Protein AF-E9HU97-F1 (afdb_monomer_lite)

Secondary structure (DSSP, 8-state):
--SEEEETTEEEEEE--TT-SSPEEE-TTS-EEEEEEEE-TTS-EEEEEEE-HHHH-B-TTS-B---------TTS--S----HHHHHHHHHHHHHHHHHHHHHHTTSSSS--HHHHHHHHHHHHHHH-TT----HHHHHHTHHHHHHHHH-SSSSTT-S-HHHHHHHHHHHSTTHHHHHHHHHHHHHHHHHHHHHHTTS-----------HHHHHHHHHHHHHHHHHHHHHHHTT--

Foldseek 3Di:
DVQWDDDPNDIFGFAAFLVRPGTWGADPQQFTWDWDWDQDPVRDTDTFTFGCLVRLQADLLLAGDDDDDGGAGPVGDDPRHQDVSSRLVRLLSLLLLLLLLVCCVVVLCVQLDPVLSVVSSVLSCVPRPVPHDNDPNNCVVCVVQSVDSNVDSASDPPDPHSVVSQVVSCVVPPCSVVSSVVSSVVSVVVVVVVVVVVVPPPPPPPPPPQDVVNVVVVVVVVVVVVVVVVVVVVVPDD

Sequence (238 aa):
MEDEMTYKNVIYRRFPRMDGLKDLYRSADNRVFSERSVETETGTHRKNLYCAWKVIKMTNEGLPLETDGCDAKPSEHCRHVVTPVLEEIHFLFRALRIALCSLKSRDIYPKLVKAEIENVIEVLQTQYARIIELSPGFYKSRDNAWKYLRTHKRPWAMSKSLEVEMGNEERRHPGFRALVDGIAARVERAREAEEDEDSEQEAPIPSAEEHPHARAVREAAVQYALDFLSLQSSFFRI

Organism: Daphnia pulex (NCBI:txid6669)

Radius of gyration: 30.74 Å; chains: 1; bounding box: 79×76×75 Å

pLDDT: mean 81.14, std 14.27, range [41.34, 97.31]

Structure (mmCIF, N/CA/C/O backbone):
data_AF-E9HU97-F1
#
_entry.id   AF-E9HU97-F1
#
loop_
_atom_site.group_PDB
_atom_site.id
_atom_site.type_symbol
_atom_site.label_atom_id
_atom_site.label_alt_id
_atom_site.label_comp_id
_atom_site.label_asym_id
_atom_site.label_entity_id
_atom_site.label_seq_id
_atom_site.pdbx_PDB_ins_code
_atom_site.Cartn_x
_atom_site.Cartn_y
_atom_site.Cartn_z
_atom_site.occupancy
_atom_site.B_iso_or_equiv
_atom_site.auth_seq_id
_atom_site.auth_comp_id
_atom_site.auth_asym_id
_atom_site.auth_atom_id
_atom_site.pdbx_PDB_model_num
ATOM 1 N N . MET A 1 1 ? -10.515 14.832 2.264 1.00 46.19 1 MET A N 1
ATOM 2 C CA . MET A 1 1 ? -11.792 14.196 2.661 1.00 46.19 1 MET A CA 1
ATOM 3 C C . MET A 1 1 ? -11.905 12.699 2.322 1.00 46.19 1 MET A C 1
ATOM 5 O O . MET A 1 1 ? -12.849 12.089 2.798 1.00 46.19 1 MET A O 1
ATOM 9 N N . GLU A 1 2 ? -10.984 12.057 1.578 1.00 60.41 2 GLU A N 1
ATOM 10 C CA . GLU A 1 2 ? -11.078 10.601 1.288 1.00 60.41 2 GLU A CA 1
ATOM 11 C C . GLU A 1 2 ? -10.180 9.689 2.139 1.00 60.41 2 GLU A C 1
ATOM 13 O O . GLU A 1 2 ? -10.398 8.479 2.166 1.00 60.41 2 GLU A O 1
ATOM 18 N N . ASP A 1 3 ? -9.237 10.258 2.889 1.00 76.81 3 ASP A N 1
ATOM 19 C CA . ASP A 1 3 ? -8.400 9.524 3.851 1.00 76.81 3 ASP A CA 1
ATOM 20 C C . ASP A 1 3 ? -8.943 9.545 5.275 1.00 76.81 3 ASP A C 1
ATOM 22 O O . ASP A 1 3 ? -8.274 9.141 6.223 1.00 76.81 3 ASP A O 1
ATOM 26 N N . GLU A 1 4 ? -10.192 9.966 5.418 1.00 87.56 4 GLU A N 1
ATOM 27 C CA . GLU A 1 4 ? -10.900 9.993 6.683 1.00 87.56 4 GLU A CA 1
ATOM 28 C C . GLU A 1 4 ? -12.024 8.953 6.687 1.00 87.56 4 GLU A C 1
ATOM 30 O O . GLU A 1 4 ? -12.598 8.579 5.657 1.00 87.56 4 GLU A O 1
ATOM 35 N N . MET A 1 5 ? -12.304 8.431 7.873 1.00 89.81 5 MET A N 1
ATOM 36 C CA . MET A 1 5 ? -13.386 7.503 8.158 1.00 89.81 5 MET A CA 1
ATOM 37 C C . MET A 1 5 ? -14.094 7.977 9.417 1.00 89.81 5 MET A C 1
ATOM 39 O O . MET A 1 5 ? -13.454 8.192 10.442 1.00 89.81 5 MET A O 1
ATOM 43 N N . THR A 1 6 ? -15.416 8.092 9.370 1.00 90.75 6 THR A N 1
ATOM 44 C CA . THR A 1 6 ? -16.202 8.463 10.548 1.00 90.75 6 THR A CA 1
ATOM 45 C C . THR A 1 6 ? -16.790 7.217 11.197 1.00 90.75 6 THR A C 1
ATOM 47 O O . THR A 1 6 ? -17.417 6.392 10.532 1.00 90.75 6 THR A O 1
ATOM 50 N N . TYR A 1 7 ? -16.615 7.083 12.509 1.00 90.38 7 TYR A N 1
ATOM 51 C CA . TYR A 1 7 ? -17.285 6.068 13.318 1.00 90.38 7 TYR A CA 1
ATOM 52 C C . TYR A 1 7 ? -17.813 6.716 14.596 1.00 90.38 7 TYR A C 1
ATOM 54 O O . TYR A 1 7 ? -17.052 7.333 15.336 1.00 90.38 7 TYR A O 1
ATOM 62 N N . LYS A 1 8 ? -19.126 6.595 14.844 1.00 88.75 8 LYS A N 1
ATOM 63 C CA . LYS A 1 8 ? -19.818 7.211 15.994 1.00 88.75 8 LYS A CA 1
ATOM 64 C C . LYS A 1 8 ? -19.442 8.689 16.203 1.00 88.75 8 LYS A C 1
ATOM 66 O O . LYS A 1 8 ? -19.105 9.095 17.308 1.00 88.75 8 LYS A O 1
ATOM 71 N N . ASN A 1 9 ? -19.493 9.478 15.127 1.00 89.38 9 ASN A N 1
ATOM 72 C CA . ASN A 1 9 ? -19.160 10.912 15.101 1.00 89.38 9 ASN A CA 1
ATOM 73 C C . ASN A 1 9 ? -17.692 11.262 15.415 1.00 89.38 9 ASN A C 1
ATOM 75 O O . ASN A 1 9 ? -17.366 12.436 15.547 1.00 89.38 9 ASN A O 1
ATOM 79 N N . VAL A 1 10 ? -16.797 10.273 15.487 1.00 90.31 10 VAL A N 1
ATOM 80 C CA . VAL A 1 10 ? -15.349 10.483 15.606 1.00 90.31 10 VAL A CA 1
ATOM 81 C C . VAL A 1 10 ? -14.696 10.254 14.247 1.00 90.31 10 VAL A C 1
ATOM 83 O O . VAL A 1 10 ? -15.005 9.274 13.562 1.00 90.31 10 VAL A O 1
ATOM 86 N N . ILE A 1 11 ? -13.807 11.166 13.853 1.00 92.44 11 ILE A N 1
ATOM 87 C CA . ILE A 1 11 ? -13.039 11.088 12.607 1.00 92.44 11 ILE A CA 1
ATOM 88 C C . ILE A 1 11 ? -11.734 10.333 12.873 1.00 92.44 11 ILE A C 1
ATOM 90 O O . ILE A 1 11 ? -10.975 10.669 13.778 1.00 92.44 11 ILE A O 1
ATOM 94 N N . TYR A 1 12 ? -11.478 9.320 12.057 1.00 94.62 12 TYR A N 1
ATOM 95 C CA . TYR A 1 12 ? -10.260 8.521 12.035 1.00 94.62 12 TYR A CA 1
ATOM 96 C C . TYR A 1 12 ? -9.565 8.704 10.692 1.00 94.62 12 TYR A C 1
ATOM 98 O O . TYR A 1 12 ? -10.230 8.882 9.672 1.00 94.62 12 TYR A O 1
ATOM 106 N N . ARG A 1 13 ? -8.238 8.590 10.666 1.00 92.88 13 ARG A N 1
ATOM 107 C CA . ARG A 1 13 ? -7.486 8.476 9.413 1.00 92.88 13 ARG A CA 1
ATOM 108 C C . ARG A 1 13 ? -7.513 7.038 8.911 1.00 92.88 13 ARG A C 1
ATOM 110 O O . ARG A 1 13 ? -7.555 6.099 9.705 1.00 92.88 13 ARG A O 1
ATOM 117 N N . ARG A 1 14 ? -7.463 6.848 7.598 1.00 91.12 14 ARG A N 1
ATOM 118 C CA . ARG A 1 14 ? -7.266 5.528 6.995 1.00 91.12 14 ARG A CA 1
ATOM 119 C C . ARG A 1 14 ? -5.839 5.065 7.225 1.00 91.12 14 ARG A C 1
ATOM 121 O O . ARG A 1 14 ? -4.893 5.833 7.079 1.00 91.12 14 ARG A O 1
ATOM 128 N N . PHE A 1 15 ? -5.692 3.792 7.557 1.00 91.75 15 PHE A N 1
ATOM 129 C CA . PHE A 1 15 ? -4.394 3.148 7.650 1.00 91.75 15 PHE A CA 1
ATOM 130 C C . PHE A 1 15 ? -4.397 1.857 6.820 1.00 91.75 15 PHE A C 1
ATOM 132 O O . PHE A 1 15 ? -5.208 0.964 7.096 1.00 91.75 15 PHE A O 1
ATOM 139 N N . PRO A 1 16 ? -3.544 1.748 5.786 1.00 88.81 16 PRO A N 1
ATOM 140 C CA . PRO A 1 16 ? -3.595 0.625 4.864 1.00 88.81 16 PRO A CA 1
ATOM 141 C C . PRO A 1 16 ? -3.186 -0.679 5.541 1.00 88.81 16 PRO A C 1
ATOM 143 O O . PRO A 1 16 ? -2.251 -0.726 6.338 1.00 88.81 16 PRO A O 1
ATOM 146 N N . ARG A 1 17 ? -3.867 -1.776 5.205 1.00 85.38 17 ARG A N 1
ATOM 147 C CA . ARG A 1 17 ? -3.457 -3.116 5.644 1.00 85.38 17 ARG A CA 1
ATOM 148 C C . ARG A 1 17 ? -2.526 -3.755 4.632 1.00 85.38 17 ARG A C 1
ATOM 150 O O . ARG A 1 17 ? -2.794 -3.739 3.433 1.00 85.38 17 ARG A O 1
ATOM 157 N N . MET A 1 18 ? -1.512 -4.457 5.123 1.00 79.56 18 MET A N 1
ATOM 158 C CA . MET A 1 18 ? -0.603 -5.207 4.254 1.00 79.56 18 MET A CA 1
ATOM 159 C C . MET A 1 18 ? -1.209 -6.479 3.657 1.00 79.56 18 MET A C 1
ATOM 161 O O . MET A 1 18 ? -0.741 -6.970 2.637 1.00 79.56 18 MET A O 1
ATOM 165 N N . ASP A 1 19 ? -2.283 -7.023 4.222 1.00 76.50 19 ASP A N 1
ATOM 166 C CA . ASP A 1 19 ? -3.022 -8.084 3.527 1.00 76.50 19 ASP A CA 1
ATOM 167 C C . ASP A 1 19 ? -3.881 -7.538 2.368 1.00 76.50 19 ASP A C 1
ATOM 169 O O . ASP A 1 19 ? -4.295 -8.296 1.490 1.00 76.50 19 ASP A O 1
ATOM 173 N N . GLY A 1 20 ? -4.067 -6.216 2.277 1.00 69.19 20 GLY A N 1
ATOM 174 C CA . GLY A 1 20 ? -4.891 -5.561 1.259 1.00 69.19 20 GLY A CA 1
ATOM 175 C C . GLY A 1 20 ? -6.390 -5.731 1.486 1.00 69.19 20 GLY A C 1
ATOM 176 O O . GLY A 1 20 ? -7.171 -5.606 0.546 1.00 69.19 20 GLY A O 1
ATOM 177 N N . LEU A 1 21 ? -6.813 -6.057 2.708 1.00 79.69 21 LEU A N 1
ATOM 178 C CA . LEU A 1 21 ? -8.221 -5.980 3.092 1.00 79.69 21 LEU A CA 1
ATOM 179 C C . LEU A 1 21 ? -8.601 -4.531 3.455 1.00 79.69 21 LEU A C 1
ATOM 181 O O . LEU A 1 21 ? -7.828 -3.600 3.251 1.00 79.69 21 LEU A O 1
ATOM 185 N N . LYS A 1 22 ? -9.816 -4.331 3.981 1.00 83.06 22 LYS A N 1
ATOM 186 C CA . LYS A 1 22 ? -10.353 -3.011 4.357 1.00 83.06 22 LYS A CA 1
ATOM 187 C C . LYS A 1 22 ? -9.395 -2.248 5.281 1.00 83.06 22 LYS A C 1
ATOM 189 O O . LYS A 1 22 ? -9.026 -2.791 6.321 1.00 83.06 22 LYS A O 1
ATOM 194 N N . ASP A 1 23 ? -9.081 -1.001 4.925 1.00 89.19 23 ASP A N 1
ATOM 195 C CA . ASP A 1 23 ? -8.251 -0.086 5.720 1.00 89.19 23 ASP A CA 1
ATOM 196 C C . ASP A 1 23 ? -8.692 -0.026 7.193 1.00 89.19 23 ASP A C 1
ATOM 198 O O . ASP A 1 23 ? -9.876 -0.155 7.529 1.00 89.19 23 ASP A O 1
ATOM 202 N N . LEU A 1 24 ? -7.710 0.154 8.074 1.00 92.44 24 LEU A N 1
ATOM 203 C CA . LEU A 1 24 ? -7.906 0.307 9.510 1.00 92.44 24 LEU A CA 1
ATOM 204 C C . LEU A 1 24 ? -8.253 1.758 9.855 1.00 92.44 24 LEU A C 1
ATOM 206 O O . LEU A 1 24 ? -7.874 2.697 9.154 1.00 92.44 24 LEU A O 1
ATOM 210 N N . TYR A 1 25 ? -8.943 1.923 10.979 1.00 94.44 25 TYR A N 1
ATOM 211 C CA . TYR A 1 25 ? -9.262 3.218 11.568 1.00 94.44 25 TYR A CA 1
ATOM 212 C C . TYR A 1 25 ? -8.087 3.640 12.448 1.00 94.44 25 TYR A C 1
ATOM 214 O O . TYR A 1 25 ? -7.833 2.992 13.463 1.00 94.44 25 TYR A O 1
ATOM 222 N N . ARG A 1 26 ? -7.370 4.702 12.083 1.00 94.31 26 ARG A N 1
ATOM 223 C CA . ARG A 1 26 ? -6.277 5.269 12.879 1.00 94.31 26 ARG A CA 1
ATOM 224 C C . ARG A 1 26 ? -6.752 6.488 13.657 1.00 94.31 26 ARG A C 1
ATOM 226 O O . ARG A 1 26 ? -7.268 7.439 13.072 1.00 94.31 26 ARG A O 1
ATOM 233 N N . SER A 1 27 ? -6.602 6.452 14.973 1.00 93.56 27 SER A N 1
ATOM 234 C CA . SER A 1 27 ? -6.913 7.578 15.857 1.00 93.56 27 SER A CA 1
ATOM 235 C C . SER A 1 27 ? -5.797 8.627 15.867 1.00 93.56 27 SER A C 1
ATOM 237 O O . SER A 1 27 ? -4.708 8.409 15.337 1.00 93.56 27 SER A O 1
ATOM 239 N N . ALA A 1 28 ? -6.068 9.781 16.485 1.00 91.06 28 ALA A N 1
ATOM 240 C CA . ALA A 1 28 ? -5.108 10.880 16.607 1.00 91.06 28 ALA A CA 1
ATOM 241 C C . ALA A 1 28 ? -3.846 10.511 17.413 1.00 91.06 28 ALA A C 1
ATOM 243 O O . ALA A 1 28 ? -2.777 11.050 17.151 1.00 91.06 28 ALA A O 1
ATOM 244 N N . ASP A 1 29 ? -3.950 9.562 18.346 1.00 91.00 29 ASP A N 1
ATOM 245 C CA . ASP A 1 29 ? -2.835 8.997 19.119 1.00 91.00 29 ASP A CA 1
ATOM 246 C C . ASP A 1 29 ? -2.157 7.801 18.415 1.00 91.00 29 ASP A C 1
ATOM 248 O O . ASP A 1 29 ? -1.464 7.011 19.052 1.00 91.00 29 ASP A O 1
ATOM 252 N N . ASN A 1 30 ? -2.362 7.653 17.100 1.00 92.12 30 ASN A N 1
ATOM 253 C CA . ASN A 1 30 ? -1.772 6.622 16.237 1.00 92.12 30 ASN A CA 1
ATOM 254 C C . ASN A 1 30 ? -2.085 5.168 16.630 1.00 92.12 30 ASN A C 1
ATOM 256 O O . ASN A 1 30 ? -1.382 4.238 16.229 1.00 92.12 30 ASN A O 1
ATOM 260 N N . ARG A 1 31 ? -3.176 4.927 17.358 1.00 93.00 31 ARG A N 1
ATOM 261 C CA . ARG A 1 31 ? -3.698 3.569 17.548 1.00 93.00 31 ARG A CA 1
ATOM 262 C C . ARG A 1 31 ? -4.538 3.165 16.347 1.00 93.00 31 ARG A C 1
ATOM 264 O O . ARG A 1 31 ? -5.238 3.985 15.757 1.00 93.00 31 ARG A O 1
ATOM 271 N N . VAL A 1 32 ? -4.480 1.887 15.989 1.00 93.94 32 VAL A N 1
ATOM 272 C CA . VAL A 1 32 ? -5.241 1.338 14.861 1.00 93.94 32 VAL A CA 1
ATOM 273 C C . VAL A 1 32 ? -6.331 0.387 15.323 1.00 93.94 32 VAL A C 1
ATOM 275 O O . VAL A 1 32 ? -6.125 -0.468 16.190 1.00 93.94 32 VAL A O 1
ATOM 278 N N . PHE A 1 33 ? -7.489 0.497 14.683 1.00 94.50 33 PHE A N 1
ATOM 279 C CA . PHE A 1 33 ? -8.664 -0.295 14.998 1.00 94.50 33 PHE A CA 1
ATOM 280 C C . PHE A 1 33 ? -9.256 -0.955 13.754 1.00 94.50 33 PHE A C 1
ATOM 282 O O . PHE A 1 33 ? -9.219 -0.432 12.641 1.00 94.50 33 PHE A O 1
ATOM 289 N N . SER A 1 34 ? -9.837 -2.126 13.977 1.00 93.38 34 SER A N 1
ATOM 290 C CA . SER A 1 34 ? -10.586 -2.912 13.005 1.00 93.38 34 SER A CA 1
ATOM 291 C C . SER A 1 34 ? -12.046 -2.949 13.427 1.00 93.38 34 SER A C 1
ATOM 293 O O . SER A 1 34 ? -12.351 -3.157 14.601 1.00 93.38 34 SER A O 1
ATOM 295 N N . GLU A 1 35 ? -12.946 -2.755 12.470 1.00 92.19 35 GLU A N 1
ATOM 296 C CA . GLU A 1 35 ? -14.375 -2.945 12.693 1.00 92.19 35 GLU A CA 1
ATOM 297 C C . GLU A 1 35 ? -14.685 -4.444 12.742 1.00 92.19 35 GLU A C 1
ATOM 299 O O . GLU A 1 35 ? -14.353 -5.181 11.812 1.00 92.19 35 GLU A O 1
ATOM 304 N N . ARG A 1 36 ? -15.311 -4.896 13.830 1.00 88.94 36 ARG A N 1
ATOM 305 C CA . ARG A 1 36 ? -15.747 -6.284 14.019 1.00 88.94 36 ARG A CA 1
ATOM 306 C C . ARG A 1 36 ? -17.207 -6.300 14.462 1.00 88.94 36 ARG A C 1
ATOM 308 O O . ARG A 1 36 ? -17.618 -5.478 15.282 1.00 88.94 36 ARG A O 1
ATOM 315 N N . SER A 1 37 ? -17.981 -7.231 13.913 1.00 85.50 37 SER A N 1
ATOM 316 C CA . SER A 1 37 ? -19.330 -7.530 14.398 1.00 85.50 37 SER A CA 1
ATOM 317 C C . SER A 1 37 ? -19.228 -8.494 15.569 1.00 85.50 37 SER A C 1
ATOM 319 O O . SER A 1 37 ? -18.626 -9.555 15.429 1.00 85.50 37 SER A O 1
ATOM 321 N N . VAL A 1 38 ? -19.820 -8.132 16.703 1.00 82.06 38 VAL A N 1
ATOM 322 C CA . VAL A 1 38 ? -19.941 -9.016 17.866 1.00 82.06 38 VAL A CA 1
ATOM 323 C C . VAL A 1 38 ? -21.419 -9.277 18.111 1.00 82.06 38 VAL A C 1
ATOM 325 O O . VAL A 1 38 ? -22.240 -8.355 18.063 1.00 82.06 38 VAL A O 1
ATOM 328 N N . GLU A 1 39 ? -21.757 -10.550 18.284 1.00 79.00 39 GLU A N 1
ATOM 329 C CA . GLU A 1 39 ? -23.098 -10.980 18.660 1.00 79.00 39 GLU A CA 1
ATOM 330 C C . GLU A 1 39 ? -23.367 -10.583 20.111 1.00 79.00 39 GLU A C 1
ATOM 332 O O . GLU A 1 39 ? -22.509 -10.711 20.983 1.00 79.00 39 GLU A O 1
ATOM 337 N N . THR A 1 40 ? -24.536 -10.007 20.347 1.00 77.38 40 THR A N 1
ATOM 338 C CA . THR A 1 40 ? -24.975 -9.612 21.685 1.00 77.38 40 THR A CA 1
ATOM 339 C C . THR A 1 40 ? -25.827 -10.714 22.300 1.00 77.38 40 THR A C 1
ATOM 341 O O . THR A 1 40 ? -26.352 -11.562 21.588 1.00 77.38 40 THR A O 1
ATOM 344 N N . GLU A 1 41 ? -26.028 -10.662 23.616 1.00 75.44 41 GLU A N 1
ATOM 345 C CA . GLU A 1 41 ? -26.883 -11.604 24.360 1.00 75.44 41 GLU A CA 1
ATOM 346 C C . GLU A 1 41 ? -28.318 -11.701 23.806 1.00 75.44 41 GLU A C 1
ATOM 348 O O . GLU A 1 41 ? -28.994 -12.703 24.002 1.00 75.44 41 GLU A O 1
ATOM 353 N N . THR A 1 42 ? -28.779 -10.683 23.071 1.00 76.38 42 THR A N 1
ATOM 354 C CA . THR A 1 42 ? -30.095 -10.652 22.417 1.00 76.38 42 THR A CA 1
ATOM 355 C C . THR A 1 42 ? -30.094 -11.199 20.982 1.00 76.38 42 THR A C 1
ATOM 357 O O . THR A 1 42 ? -31.076 -11.018 20.265 1.00 76.38 42 THR A O 1
ATOM 360 N N . GLY A 1 43 ? -28.994 -11.802 20.515 1.00 77.88 43 GLY A N 1
ATOM 361 C CA . GLY A 1 43 ? -28.839 -12.309 19.143 1.00 77.88 43 GLY A CA 1
ATOM 362 C C . GLY A 1 43 ? -28.654 -11.216 18.083 1.00 77.88 43 GLY A C 1
ATOM 363 O O . GLY A 1 43 ? -28.573 -11.497 16.890 1.00 77.88 43 GLY A O 1
ATOM 364 N N . THR A 1 44 ? -28.582 -9.939 18.480 1.00 75.62 44 THR A N 1
ATOM 365 C CA . THR A 1 44 ? -28.327 -8.838 17.538 1.00 75.62 44 THR A CA 1
ATOM 366 C C . THR A 1 44 ? -26.825 -8.629 17.340 1.00 75.62 44 THR A C 1
ATOM 368 O O . THR A 1 44 ? -26.054 -8.665 18.301 1.00 75.62 44 THR A O 1
ATOM 371 N N . HIS A 1 45 ? -26.376 -8.369 16.111 1.00 79.25 45 HIS A N 1
ATOM 372 C CA . HIS A 1 45 ? -24.975 -8.027 15.853 1.00 79.25 45 HIS A CA 1
ATOM 373 C C . HIS A 1 45 ? -24.739 -6.525 16.013 1.00 79.25 45 HIS A C 1
ATOM 375 O O . HIS A 1 45 ? -25.381 -5.705 15.351 1.00 79.25 45 HIS A O 1
ATOM 381 N N . ARG A 1 46 ? -23.759 -6.149 16.840 1.00 81.38 46 ARG A N 1
ATOM 382 C CA . ARG A 1 46 ? -23.279 -4.766 16.936 1.00 81.38 46 ARG A CA 1
ATOM 383 C C . ARG A 1 46 ? -21.882 -4.660 16.346 1.00 81.38 46 ARG A C 1
ATOM 385 O O . ARG A 1 46 ? -20.976 -5.401 16.721 1.00 81.38 46 ARG A O 1
ATOM 392 N N . LYS A 1 47 ? -21.704 -3.706 15.432 1.00 87.25 47 LYS A N 1
ATOM 393 C CA . LYS A 1 47 ? -20.381 -3.343 14.919 1.00 87.25 47 LYS A CA 1
ATOM 394 C C . LYS A 1 47 ? -19.656 -2.501 15.956 1.00 87.25 47 LYS A C 1
ATOM 396 O O . LYS A 1 47 ? -20.213 -1.521 16.454 1.00 87.25 47 LYS A O 1
ATOM 401 N N . ASN A 1 48 ? -18.425 -2.881 16.275 1.00 91.44 48 ASN A N 1
ATOM 402 C CA . ASN A 1 48 ? -17.562 -2.092 17.135 1.00 91.44 48 ASN A CA 1
ATOM 403 C C . ASN A 1 48 ? -16.114 -2.074 16.643 1.00 91.44 48 ASN A C 1
ATOM 405 O O . ASN A 1 48 ? -15.711 -2.909 15.834 1.00 91.44 48 ASN A O 1
ATOM 409 N N . LEU A 1 49 ? -15.348 -1.091 17.110 1.00 94.00 49 LEU A N 1
ATOM 410 C CA . LEU A 1 49 ? -13.927 -0.970 16.813 1.00 94.00 49 LEU A CA 1
ATOM 411 C C . LEU A 1 49 ? -13.109 -1.682 17.893 1.00 94.00 49 LEU A C 1
ATOM 413 O O . LEU A 1 49 ? -13.354 -1.495 19.083 1.00 94.00 49 LEU A O 1
ATOM 417 N N . TYR A 1 50 ? -12.127 -2.467 17.457 1.00 94.06 50 TYR A N 1
ATOM 418 C CA . TYR A 1 50 ? -11.212 -3.223 18.313 1.00 94.06 50 TYR A CA 1
ATOM 419 C C . TYR A 1 50 ? -9.783 -3.050 17.828 1.00 94.06 50 TYR A C 1
ATOM 421 O O . TYR A 1 50 ? -9.560 -2.979 16.614 1.00 94.06 50 TYR A O 1
ATOM 429 N N . CYS A 1 51 ? -8.829 -3.037 18.757 1.00 93.44 51 CYS A N 1
ATOM 430 C CA . CYS A 1 51 ? -7.407 -2.937 18.467 1.00 93.44 51 CYS A CA 1
ATOM 431 C C . CYS A 1 51 ? -7.014 -3.896 17.332 1.00 93.44 51 CYS A C 1
ATOM 433 O O . CYS A 1 51 ? -7.390 -5.072 17.295 1.00 93.44 51 CYS A O 1
ATOM 435 N N . ALA A 1 52 ? -6.299 -3.359 16.350 1.00 91.81 52 ALA A N 1
ATOM 436 C CA . ALA A 1 52 ? -5.899 -4.079 15.150 1.00 91.81 52 ALA A CA 1
ATOM 437 C C . ALA A 1 52 ? -4.397 -4.380 15.124 1.00 91.81 52 ALA A C 1
ATOM 439 O O . ALA A 1 52 ? -3.855 -4.650 14.058 1.00 91.81 52 ALA A O 1
ATOM 440 N N . TRP A 1 53 ? -3.724 -4.374 16.279 1.00 88.94 53 TRP A N 1
ATOM 441 C CA . TRP A 1 53 ? -2.274 -4.579 16.359 1.00 88.94 53 TRP A CA 1
ATOM 442 C C . TRP A 1 53 ? -1.813 -5.884 15.697 1.00 88.94 53 TRP A C 1
ATOM 444 O O . TRP A 1 53 ? -0.924 -5.871 14.852 1.00 88.94 53 TRP A O 1
ATOM 454 N N . LYS A 1 54 ? -2.537 -6.986 15.933 1.00 85.06 54 LYS A N 1
ATOM 455 C CA . LYS A 1 54 ? -2.290 -8.288 15.282 1.00 85.06 54 LYS A CA 1
ATOM 456 C C . LYS A 1 54 ? -2.369 -8.267 13.747 1.00 85.06 54 LYS A C 1
ATOM 458 O O . LYS A 1 54 ? -1.975 -9.219 13.081 1.00 85.06 54 LYS A O 1
ATOM 463 N N . VAL A 1 55 ? -2.963 -7.220 13.174 1.00 84.50 55 VAL A N 1
ATOM 464 C CA . VAL A 1 55 ? -3.140 -7.038 11.728 1.00 84.50 55 VAL A CA 1
ATOM 465 C C . VAL A 1 55 ? -1.989 -6.231 11.119 1.00 84.50 55 VAL A C 1
ATOM 467 O O . VAL A 1 55 ? -1.769 -6.334 9.914 1.00 84.50 55 VAL A O 1
ATOM 470 N N . ILE A 1 56 ? -1.228 -5.489 11.934 1.00 83.44 56 ILE A N 1
ATOM 471 C CA . ILE A 1 56 ? -0.010 -4.791 11.499 1.00 83.44 56 ILE A CA 1
ATOM 472 C C . ILE A 1 56 ? 1.023 -5.804 11.007 1.00 83.44 56 ILE A C 1
ATOM 474 O O . ILE A 1 56 ? 1.568 -5.624 9.930 1.00 83.44 56 ILE A O 1
ATOM 478 N N . LYS A 1 57 ? 1.212 -6.925 11.720 1.00 76.56 57 LYS A N 1
ATOM 479 C CA . LYS A 1 57 ? 2.065 -8.060 11.303 1.00 76.56 57 LYS A CA 1
ATOM 480 C C . LYS A 1 57 ? 3.531 -7.705 11.008 1.00 76.56 57 LYS A C 1
ATOM 482 O O . LYS A 1 57 ? 4.230 -8.535 10.426 1.00 76.56 57 LYS A O 1
ATOM 487 N N . MET A 1 58 ? 4.019 -6.529 11.408 1.00 78.56 58 MET A N 1
ATOM 488 C CA . MET A 1 58 ? 5.429 -6.173 11.258 1.00 78.56 58 MET A CA 1
ATOM 489 C C . MET A 1 58 ? 6.001 -5.294 12.366 1.00 78.56 58 MET A C 1
ATOM 491 O O . MET A 1 58 ? 5.264 -4.564 13.025 1.00 78.56 58 MET A O 1
ATOM 495 N N . THR A 1 59 ? 7.317 -5.384 12.541 1.00 75.25 59 THR A N 1
ATOM 496 C CA . THR A 1 59 ? 8.123 -4.505 13.391 1.00 75.25 59 THR A CA 1
ATOM 497 C C . THR A 1 59 ? 8.595 -3.268 12.614 1.00 75.25 59 THR A C 1
ATOM 499 O O . THR A 1 59 ? 8.403 -3.175 11.398 1.00 75.25 59 THR A O 1
ATOM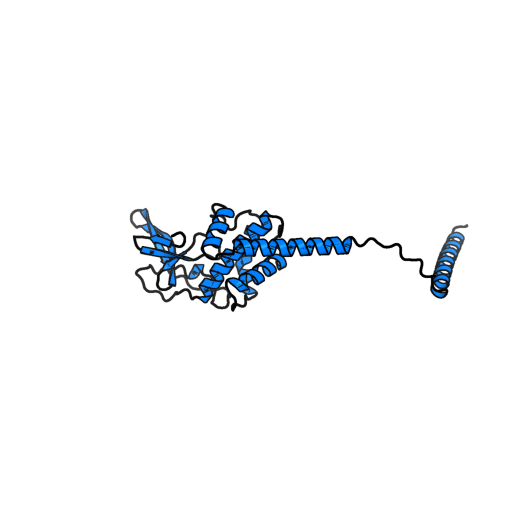 502 N N . ASN A 1 60 ? 9.239 -2.319 13.305 1.00 73.62 60 ASN A N 1
ATOM 503 C CA . ASN A 1 60 ? 9.846 -1.139 12.672 1.00 73.62 60 ASN A CA 1
ATOM 504 C C . ASN A 1 60 ? 10.967 -1.523 11.688 1.00 73.62 60 ASN A C 1
ATOM 506 O O . ASN A 1 60 ? 11.210 -0.813 10.722 1.00 73.62 60 ASN A O 1
ATOM 510 N N . GLU A 1 61 ? 11.613 -2.668 11.906 1.00 68.69 61 GLU A N 1
ATOM 511 C CA . GLU A 1 61 ? 12.668 -3.236 11.058 1.00 68.69 61 GLU A CA 1
ATOM 512 C C . GLU A 1 61 ? 12.093 -4.044 9.874 1.00 68.69 61 GLU A C 1
ATOM 514 O O . GLU A 1 61 ? 12.806 -4.759 9.171 1.00 68.69 61 GLU A O 1
ATOM 519 N N . GLY A 1 62 ? 10.771 -4.006 9.672 1.00 66.06 62 GLY A N 1
ATOM 520 C CA . GLY A 1 62 ? 10.095 -4.724 8.593 1.00 66.06 62 GLY A CA 1
ATOM 521 C C . GLY A 1 62 ? 10.027 -6.245 8.773 1.00 66.06 62 GLY A C 1
ATOM 522 O O . GLY A 1 62 ? 9.622 -6.951 7.840 1.00 66.06 62 GLY A O 1
ATOM 523 N N . LEU A 1 63 ? 10.389 -6.757 9.952 1.00 68.88 63 LEU A N 1
ATOM 524 C CA . LEU A 1 63 ? 10.317 -8.177 10.299 1.00 68.88 63 LEU A CA 1
ATOM 525 C C . LEU A 1 63 ? 8.883 -8.581 10.656 1.00 68.88 63 LEU A C 1
ATOM 527 O O . LEU A 1 63 ? 8.120 -7.733 11.115 1.00 68.88 63 LEU A O 1
ATOM 531 N N . PRO A 1 64 ? 8.487 -9.855 10.466 1.00 70.88 64 PRO A N 1
ATOM 532 C CA . PRO A 1 64 ? 7.197 -10.347 10.931 1.00 70.88 64 PRO A CA 1
ATOM 533 C C . PRO A 1 64 ? 7.024 -10.114 12.431 1.00 70.88 64 PRO A C 1
ATOM 535 O O . PRO A 1 64 ? 7.898 -10.443 13.228 1.00 70.88 64 PRO A O 1
ATOM 538 N N . LEU A 1 65 ? 5.879 -9.555 12.804 1.00 73.88 65 LEU A N 1
ATOM 539 C CA . LEU A 1 65 ? 5.529 -9.328 14.198 1.00 73.88 65 LEU A CA 1
ATOM 540 C C . LEU A 1 65 ? 4.655 -10.478 14.697 1.00 73.88 65 LEU A C 1
ATOM 542 O O . LEU A 1 65 ? 3.524 -10.647 14.235 1.00 73.88 65 LEU A O 1
ATOM 546 N N . GLU A 1 66 ? 5.173 -11.238 15.654 1.00 71.38 66 GLU A N 1
ATOM 547 C CA . GLU A 1 66 ? 4.405 -12.220 16.415 1.00 71.38 66 GLU A CA 1
ATOM 548 C C . GLU A 1 66 ? 3.870 -11.541 17.679 1.00 71.38 66 GLU A C 1
ATOM 550 O O . GLU A 1 66 ? 4.641 -11.104 18.531 1.00 71.38 66 GLU A O 1
ATOM 555 N N . THR A 1 67 ? 2.547 -11.382 17.783 1.00 71.06 67 THR A N 1
ATOM 556 C CA . THR A 1 67 ? 1.919 -10.792 18.975 1.00 71.06 67 THR A CA 1
ATOM 557 C C . THR A 1 67 ? 0.726 -11.593 19.429 1.00 71.06 67 THR A C 1
ATOM 559 O O . THR A 1 67 ? -0.057 -12.094 18.616 1.00 71.06 67 THR A O 1
ATOM 562 N N . ASP A 1 68 ? 0.505 -11.557 20.737 1.00 69.69 68 ASP A N 1
ATOM 563 C CA . ASP A 1 68 ? -0.783 -11.897 21.312 1.00 69.69 68 ASP A CA 1
ATOM 564 C C . ASP A 1 68 ? -1.860 -10.919 20.821 1.00 69.69 68 ASP A C 1
ATOM 566 O O . ASP A 1 68 ? -1.603 -9.759 20.467 1.00 69.69 68 ASP A O 1
ATOM 570 N N . GLY A 1 69 ? -3.093 -11.414 20.724 1.00 75.31 69 GLY A N 1
ATOM 571 C CA . GLY A 1 69 ? -4.235 -10.606 20.320 1.00 75.31 69 GLY A CA 1
ATOM 572 C C . GLY A 1 69 ? -4.511 -9.478 21.317 1.00 75.31 69 GLY A C 1
ATOM 573 O O . GLY A 1 69 ? -4.354 -9.636 22.522 1.00 75.31 69 GLY A O 1
ATOM 574 N N . CYS A 1 70 ? -4.980 -8.338 20.811 1.00 87.69 70 CYS A N 1
ATOM 575 C CA . CYS A 1 70 ? -5.514 -7.260 21.633 1.00 87.69 70 CYS A CA 1
ATOM 576 C C . CYS A 1 70 ? -6.931 -6.931 21.166 1.00 87.69 70 CYS A C 1
ATOM 578 O O . CYS A 1 70 ? -7.156 -6.720 19.971 1.00 87.69 70 CYS A O 1
ATOM 580 N N . ASP A 1 71 ? -7.862 -6.859 22.116 1.00 88.19 71 ASP A N 1
ATOM 581 C CA . ASP A 1 71 ? -9.272 -6.537 21.873 1.00 88.19 71 ASP A CA 1
ATOM 582 C C . ASP A 1 71 ? -9.695 -5.223 22.548 1.00 88.19 71 ASP A C 1
ATOM 584 O O . ASP A 1 71 ? -10.882 -4.968 22.738 1.00 88.19 71 ASP A O 1
ATOM 588 N N . ALA A 1 72 ? -8.727 -4.355 22.864 1.00 91.81 72 ALA A N 1
ATOM 589 C CA . ALA A 1 72 ? -9.011 -3.040 23.425 1.00 91.81 72 ALA A CA 1
ATOM 590 C C . ALA A 1 72 ? -9.861 -2.192 22.463 1.00 91.81 72 ALA A C 1
ATOM 592 O O . ALA A 1 72 ? -9.567 -2.097 21.265 1.00 91.81 72 ALA A O 1
ATOM 593 N N . LYS A 1 73 ? -10.906 -1.556 22.986 1.00 92.88 73 LYS A N 1
ATOM 594 C CA . LYS A 1 73 ? -11.767 -0.610 22.253 1.00 92.88 73 LYS A CA 1
ATOM 595 C C . LYS A 1 73 ? -11.153 0.797 22.219 1.00 92.88 73 LYS A C 1
ATOM 597 O O . LYS A 1 73 ? -10.264 1.083 23.012 1.00 92.88 73 LYS A O 1
ATOM 602 N N . PRO A 1 74 ? -11.654 1.727 21.379 1.00 90.62 74 PRO A N 1
ATOM 603 C CA . PRO A 1 74 ? -11.170 3.112 21.362 1.00 90.62 74 PRO A CA 1
ATOM 604 C C . PRO A 1 74 ? -11.243 3.843 22.710 1.00 90.62 74 PRO A C 1
ATOM 606 O O . PRO A 1 74 ? -10.421 4.708 22.979 1.00 90.62 74 PRO A O 1
ATOM 609 N N . SER A 1 75 ? -12.215 3.498 23.560 1.00 88.44 75 SER A N 1
ATOM 610 C CA . SER A 1 75 ? -12.352 4.047 24.917 1.00 88.44 75 SER A CA 1
ATOM 611 C C . SER A 1 75 ? -11.380 3.432 25.928 1.00 88.44 75 SER A C 1
ATOM 613 O O . SER A 1 75 ? -11.236 3.941 27.035 1.00 88.44 75 SER A O 1
ATOM 615 N N . GLU A 1 76 ? -10.739 2.319 25.580 1.00 89.31 76 GLU A N 1
ATOM 616 C CA . GLU A 1 76 ? -9.851 1.555 26.449 1.00 89.31 76 GLU A CA 1
ATOM 617 C C . GLU A 1 76 ? -8.391 1.867 26.089 1.00 89.31 76 GLU A C 1
ATOM 619 O O . GLU A 1 76 ? -8.039 2.113 24.932 1.00 89.31 76 GLU A O 1
ATOM 624 N N . HIS A 1 77 ? -7.512 1.894 27.090 1.00 78.69 77 HIS A N 1
ATOM 625 C CA . HIS A 1 77 ? -6.101 2.192 26.862 1.00 78.69 77 HIS A CA 1
ATOM 626 C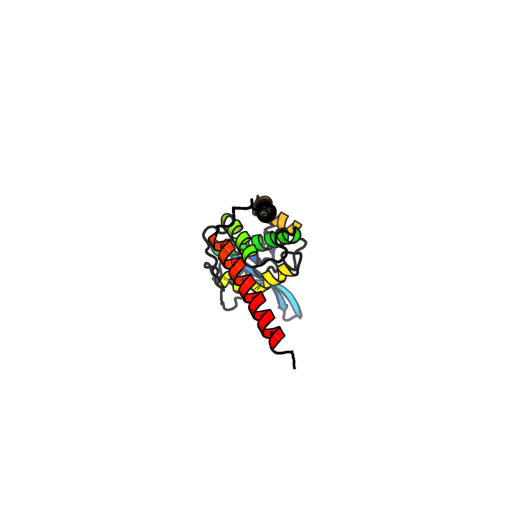 C . HIS A 1 77 ? -5.303 0.917 26.577 1.00 78.69 77 HIS A C 1
ATOM 628 O O . HIS A 1 77 ? -5.168 0.060 27.444 1.00 78.69 77 HIS A O 1
ATOM 634 N N . CYS A 1 78 ? -4.731 0.813 25.373 1.00 88.50 78 CYS A N 1
ATOM 635 C CA . CYS A 1 78 ? -3.707 -0.182 25.045 1.00 88.50 78 CYS A CA 1
ATOM 636 C C . CYS A 1 78 ? -2.397 0.506 24.645 1.00 88.50 78 CYS A C 1
ATOM 638 O O . CYS A 1 78 ? -2.391 1.669 24.247 1.00 88.50 78 CYS A O 1
ATOM 640 N N . ARG A 1 79 ? -1.275 -0.212 24.749 1.00 88.38 79 ARG A N 1
ATOM 641 C C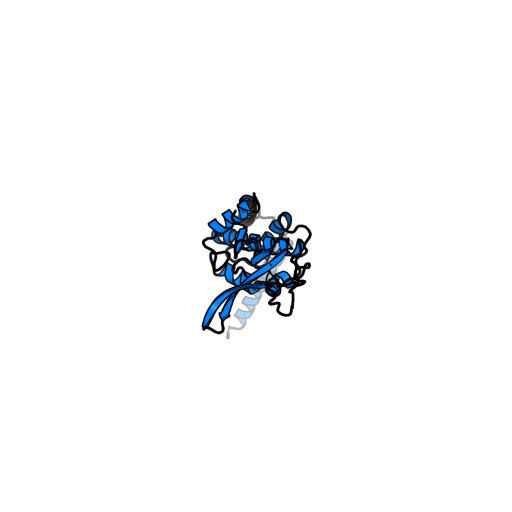A . ARG A 1 79 ? 0.064 0.315 24.420 1.00 88.38 79 ARG A CA 1
ATOM 642 C C . ARG A 1 79 ? 0.423 0.188 22.932 1.00 88.38 79 ARG A C 1
ATOM 644 O O . ARG A 1 79 ? 1.537 0.511 22.543 1.00 88.38 79 ARG A O 1
ATOM 651 N N . HIS A 1 80 ? -0.507 -0.287 22.106 1.00 90.81 80 HIS A N 1
ATOM 652 C CA . HIS A 1 80 ? -0.277 -0.579 20.694 1.00 90.81 80 HIS A CA 1
ATOM 653 C C . HIS A 1 80 ? -0.430 0.676 19.838 1.00 90.81 80 HIS A C 1
ATOM 655 O O . HIS A 1 80 ? -1.543 1.055 19.467 1.00 90.81 80 HIS A O 1
ATOM 661 N N . VAL A 1 81 ? 0.698 1.310 19.533 1.00 90.94 81 VAL A N 1
ATOM 662 C CA . VAL A 1 81 ? 0.767 2.550 18.759 1.00 90.94 81 VAL A CA 1
ATOM 663 C C . VAL A 1 81 ? 1.584 2.305 17.498 1.00 90.94 81 VAL A C 1
ATOM 665 O O . VAL A 1 81 ? 2.660 1.712 17.546 1.00 90.94 81 VAL A O 1
ATOM 668 N N . VAL A 1 82 ? 1.062 2.760 16.363 1.00 90.00 82 VAL A N 1
ATOM 669 C CA . VAL A 1 82 ? 1.773 2.745 15.086 1.00 90.00 82 VAL A CA 1
ATOM 670 C C . VAL A 1 82 ? 2.797 3.873 15.085 1.00 90.00 82 VAL A C 1
ATOM 672 O O . VAL A 1 82 ? 2.467 5.036 15.311 1.00 90.00 82 VAL A O 1
ATOM 675 N N . THR A 1 83 ? 4.051 3.519 14.841 1.00 89.25 83 THR A N 1
ATOM 676 C CA . THR A 1 83 ? 5.142 4.480 14.682 1.00 89.25 83 THR A CA 1
ATOM 677 C C . THR A 1 83 ? 5.107 5.093 13.276 1.00 89.25 83 THR A C 1
ATOM 679 O O . THR A 1 83 ? 4.559 4.478 12.357 1.00 89.25 83 THR A O 1
ATOM 682 N N . PRO A 1 84 ? 5.738 6.260 13.061 1.00 87.38 84 PRO A N 1
ATOM 683 C CA . PRO A 1 84 ? 5.911 6.812 11.715 1.00 87.38 84 PRO A CA 1
ATOM 684 C C . PRO A 1 84 ? 6.580 5.826 10.745 1.00 87.38 84 PRO A C 1
ATOM 686 O O . PRO A 1 84 ? 6.164 5.712 9.601 1.00 87.38 84 PRO A O 1
ATOM 689 N N . VAL A 1 85 ? 7.542 5.034 11.230 1.00 85.06 85 VAL A N 1
ATOM 690 C CA . VAL A 1 85 ? 8.226 4.001 10.434 1.00 85.06 85 VAL A CA 1
ATOM 691 C C . VAL A 1 85 ? 7.245 2.922 9.964 1.00 85.06 85 VAL A C 1
ATOM 693 O O . VAL A 1 85 ? 7.210 2.584 8.786 1.00 85.06 85 VAL A O 1
ATOM 696 N N . LEU A 1 86 ? 6.392 2.405 10.856 1.00 86.56 86 LEU A N 1
ATOM 697 C CA . LEU A 1 86 ? 5.356 1.439 10.472 1.00 86.56 86 LEU A CA 1
ATOM 698 C C . LEU A 1 86 ? 4.364 2.036 9.471 1.00 86.56 86 LEU A C 1
ATOM 700 O O . LEU A 1 86 ? 3.903 1.336 8.569 1.00 86.56 86 LEU A O 1
ATOM 704 N N . GLU A 1 87 ? 4.034 3.318 9.621 1.00 88.00 87 GLU A N 1
ATOM 705 C CA . GLU A 1 87 ? 3.198 4.033 8.664 1.00 88.00 87 GLU A CA 1
ATOM 706 C C . GLU A 1 87 ? 3.842 4.050 7.273 1.00 88.00 87 GLU A C 1
ATOM 708 O O . GLU A 1 87 ? 3.232 3.548 6.327 1.00 88.00 87 GLU A O 1
ATOM 713 N N . GLU A 1 88 ? 5.089 4.507 7.160 1.00 87.44 88 GLU A N 1
ATOM 714 C CA . GLU A 1 88 ? 5.841 4.541 5.899 1.00 87.44 88 GLU A CA 1
ATOM 715 C C . GLU A 1 88 ? 5.865 3.177 5.196 1.00 87.44 88 GLU A C 1
ATOM 717 O O . GLU A 1 88 ? 5.571 3.095 4.001 1.00 87.44 88 GLU A O 1
ATOM 722 N N . ILE A 1 89 ? 6.112 2.080 5.924 1.00 86.88 89 ILE A N 1
ATOM 723 C CA . ILE A 1 89 ? 6.162 0.747 5.304 1.00 86.88 89 ILE A CA 1
ATOM 724 C C . ILE A 1 89 ? 4.786 0.301 4.794 1.00 86.88 89 ILE A C 1
ATOM 726 O O . ILE A 1 89 ? 4.666 -0.281 3.709 1.00 86.88 89 ILE A O 1
ATOM 730 N N . HIS A 1 90 ? 3.727 0.561 5.559 1.00 89.06 90 HIS A N 1
ATOM 731 C CA . HIS A 1 90 ? 2.369 0.210 5.155 1.00 89.06 90 HIS A CA 1
ATOM 732 C C . HIS A 1 90 ? 1.917 0.998 3.915 1.00 89.06 90 HIS A C 1
ATOM 734 O O . HIS A 1 90 ? 1.266 0.428 3.030 1.00 89.06 90 HIS A O 1
ATOM 740 N N . PHE A 1 91 ? 2.285 2.278 3.820 1.00 89.81 91 PHE A N 1
ATOM 741 C CA . PHE A 1 91 ? 2.009 3.107 2.645 1.00 89.81 91 PHE A CA 1
ATOM 742 C C . PHE A 1 91 ? 2.868 2.715 1.438 1.00 89.81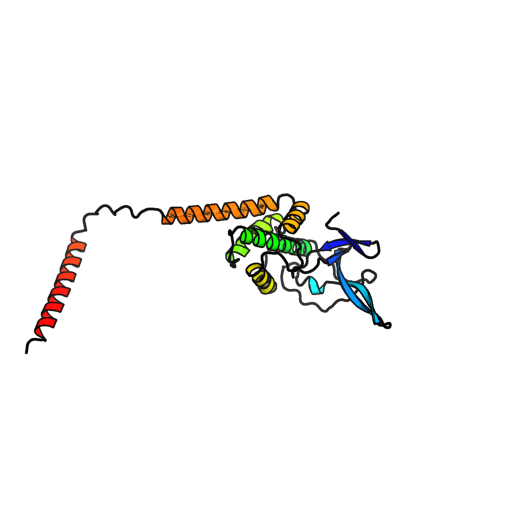 91 PHE A C 1
ATOM 744 O O . PHE A 1 91 ? 2.311 2.534 0.355 1.00 89.81 91 PHE A O 1
ATOM 751 N N . LEU A 1 92 ? 4.166 2.446 1.625 1.00 90.00 92 LEU A N 1
ATOM 752 C CA . LEU A 1 92 ? 5.032 1.878 0.584 1.00 90.00 92 LEU A CA 1
ATOM 753 C C . LEU A 1 92 ? 4.405 0.617 -0.019 1.00 90.00 92 LEU A C 1
ATOM 755 O O . LEU A 1 92 ? 4.334 0.460 -1.236 1.00 90.00 92 LEU A O 1
ATOM 759 N N . PHE A 1 93 ? 3.913 -0.288 0.827 1.00 89.12 93 PHE A N 1
ATOM 760 C CA . PHE A 1 93 ? 3.326 -1.536 0.359 1.00 89.12 93 PHE A CA 1
ATOM 761 C C . PHE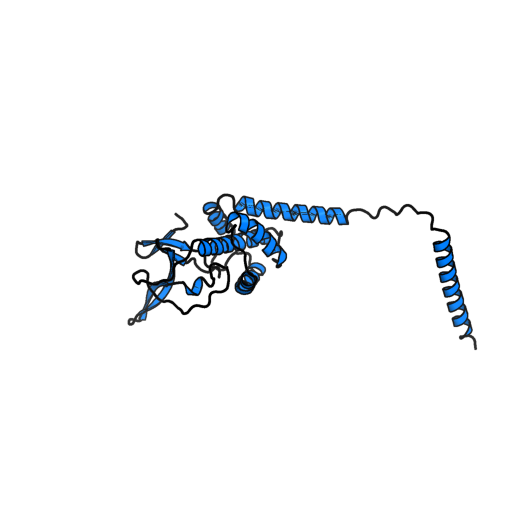 A 1 93 ? 2.010 -1.325 -0.411 1.00 89.12 93 PHE A C 1
ATOM 763 O O . PHE A 1 93 ? 1.739 -2.034 -1.387 1.00 89.12 93 PHE A O 1
ATOM 770 N N . ARG A 1 94 ? 1.196 -0.338 -0.014 1.00 90.69 94 ARG A N 1
ATOM 771 C CA . ARG A 1 94 ? 0.006 0.068 -0.776 1.00 90.69 94 ARG A CA 1
ATOM 772 C C . ARG A 1 94 ? 0.405 0.565 -2.166 1.00 90.69 94 ARG A C 1
ATOM 774 O O . ARG A 1 94 ? -0.109 0.038 -3.156 1.00 90.69 94 ARG A O 1
ATOM 781 N N . ALA A 1 95 ? 1.334 1.517 -2.225 1.00 93.38 95 ALA A N 1
ATOM 782 C CA . ALA A 1 95 ? 1.851 2.092 -3.462 1.00 93.38 95 ALA A CA 1
ATOM 783 C C . ALA A 1 95 ? 2.424 1.006 -4.387 1.00 93.38 95 ALA A C 1
ATOM 785 O O . ALA A 1 95 ? 2.065 0.935 -5.562 1.00 93.38 95 ALA A O 1
ATOM 786 N N . LEU A 1 96 ? 3.203 0.073 -3.832 1.00 93.25 96 LEU A N 1
ATOM 787 C CA . LEU A 1 96 ? 3.776 -1.063 -4.553 1.00 93.25 96 LEU A CA 1
ATOM 788 C C . LEU A 1 96 ? 2.709 -1.938 -5.216 1.00 93.25 96 LEU A C 1
ATOM 790 O O . LEU A 1 96 ? 2.815 -2.246 -6.401 1.00 93.25 96 LEU A O 1
ATOM 794 N N . ARG A 1 97 ? 1.646 -2.322 -4.498 1.00 93.31 97 ARG A N 1
ATOM 795 C CA . ARG A 1 97 ? 0.572 -3.154 -5.081 1.00 93.31 97 ARG A CA 1
ATOM 796 C C . ARG A 1 97 ? -0.151 -2.453 -6.225 1.00 93.31 97 ARG A C 1
ATOM 798 O O . ARG A 1 97 ? -0.516 -3.109 -7.202 1.00 93.31 97 ARG A O 1
ATOM 805 N N . ILE A 1 98 ? -0.378 -1.149 -6.088 1.00 94.62 98 ILE A N 1
ATOM 806 C CA . ILE A 1 98 ? -1.027 -0.329 -7.113 1.00 94.62 98 ILE A CA 1
ATOM 807 C C . ILE A 1 98 ? -0.116 -0.225 -8.345 1.00 94.62 98 ILE A C 1
ATOM 809 O O . ILE A 1 98 ? -0.562 -0.529 -9.452 1.00 94.62 98 ILE A O 1
ATOM 813 N N . ALA A 1 99 ? 1.165 0.101 -8.147 1.00 96.31 99 ALA A N 1
ATOM 814 C CA . ALA A 1 99 ? 2.160 0.208 -9.211 1.00 96.31 99 ALA A CA 1
ATOM 815 C C . ALA A 1 99 ? 2.321 -1.112 -9.980 1.00 96.31 99 ALA A C 1
ATOM 817 O O . ALA A 1 99 ? 2.183 -1.130 -11.201 1.00 96.31 99 ALA A O 1
ATOM 818 N N . LEU A 1 100 ? 2.511 -2.236 -9.279 1.00 95.56 100 LEU A N 1
ATOM 819 C CA . LEU A 1 100 ? 2.652 -3.558 -9.902 1.00 95.56 100 LEU A CA 1
ATOM 820 C C . LEU A 1 100 ? 1.405 -3.959 -10.701 1.00 95.56 100 LEU A C 1
ATOM 822 O O . LEU A 1 100 ? 1.528 -4.523 -11.786 1.00 95.56 100 LEU A O 1
ATOM 826 N N . CYS A 1 101 ? 0.201 -3.646 -10.209 1.00 95.25 101 CYS A N 1
ATOM 827 C CA . CYS A 1 101 ? -1.021 -3.863 -10.989 1.00 95.25 101 CYS A CA 1
ATOM 828 C C . CYS A 1 101 ? -1.060 -3.024 -12.261 1.00 95.25 101 CYS A C 1
ATOM 830 O O . CYS A 1 101 ? -1.466 -3.537 -13.302 1.00 95.25 101 CYS A O 1
ATOM 832 N N . SER A 1 102 ? -0.662 -1.755 -12.172 1.00 96.44 102 SER A N 1
ATOM 833 C CA . SER A 1 102 ? -0.608 -0.852 -13.319 1.00 96.44 102 SER A CA 1
ATOM 834 C C . SER A 1 102 ? 0.369 -1.358 -14.373 1.00 96.44 102 SER A C 1
ATOM 836 O O . SER A 1 102 ? -0.033 -1.588 -15.512 1.00 96.44 102 SER A O 1
ATOM 838 N N . LEU A 1 103 ? 1.602 -1.663 -13.973 1.00 96.81 103 LEU A N 1
ATOM 839 C CA . LEU A 1 103 ? 2.642 -2.181 -14.863 1.00 96.81 103 LEU A CA 1
ATOM 840 C C . LEU A 1 103 ? 2.233 -3.509 -15.508 1.00 96.81 103 LEU A C 1
ATOM 842 O O . LEU A 1 103 ? 2.380 -3.678 -16.714 1.00 96.81 103 LEU A O 1
ATOM 846 N N . LYS A 1 104 ? 1.628 -4.424 -14.744 1.00 95.62 104 LYS A N 1
ATOM 847 C CA . LYS A 1 104 ? 1.075 -5.667 -15.293 1.00 95.62 104 LYS A CA 1
ATOM 848 C C . LYS A 1 104 ? -0.051 -5.411 -16.297 1.00 95.62 104 LYS A C 1
ATOM 850 O O . LYS A 1 104 ? -0.122 -6.081 -17.320 1.00 95.62 104 LYS A O 1
ATOM 855 N N . SER A 1 105 ? -0.955 -4.473 -16.011 1.00 93.81 105 SER A N 1
ATOM 856 C CA . SER A 1 105 ? -2.091 -4.174 -16.898 1.00 93.81 105 SER A CA 1
ATOM 857 C C . SER A 1 105 ? -1.678 -3.578 -18.247 1.00 93.81 105 SER A C 1
ATOM 859 O O . SER A 1 105 ? -2.455 -3.656 -19.194 1.00 93.81 105 SER A O 1
ATOM 861 N N . ARG A 1 106 ? -0.464 -3.022 -18.314 1.00 94.19 106 ARG A N 1
ATOM 862 C CA . ARG A 1 106 ? 0.170 -2.437 -19.500 1.00 94.19 106 ARG A CA 1
ATOM 863 C C . ARG A 1 106 ? 1.183 -3.379 -20.165 1.00 94.19 106 ARG A C 1
ATOM 865 O O . ARG A 1 106 ? 1.937 -2.935 -21.010 1.00 94.19 106 ARG A O 1
ATOM 872 N N . ASP A 1 107 ? 1.242 -4.642 -19.738 1.00 94.19 107 ASP A N 1
ATOM 873 C CA . ASP A 1 107 ? 2.199 -5.649 -20.228 1.00 94.19 107 ASP A CA 1
ATOM 874 C C . ASP A 1 107 ? 3.693 -5.312 -20.006 1.00 94.19 107 ASP A C 1
ATOM 876 O O . ASP A 1 107 ? 4.600 -5.919 -20.576 1.00 94.19 107 ASP A O 1
ATOM 880 N N . ILE A 1 108 ? 3.975 -4.387 -19.083 1.00 95.81 108 ILE A N 1
ATOM 881 C CA . ILE A 1 108 ? 5.345 -4.060 -18.671 1.00 95.81 108 ILE A CA 1
ATOM 882 C C . ILE A 1 108 ? 5.905 -5.176 -17.795 1.00 95.81 108 ILE A C 1
ATOM 884 O O . ILE A 1 108 ? 6.980 -5.684 -18.066 1.00 95.81 108 ILE A O 1
ATOM 888 N N . TYR A 1 109 ? 5.169 -5.616 -16.774 1.00 94.94 109 TYR A N 1
ATOM 889 C CA . TYR A 1 109 ? 5.564 -6.746 -15.920 1.00 94.94 109 TYR A CA 1
ATOM 890 C C . TYR A 1 109 ? 4.437 -7.781 -15.838 1.00 94.94 109 TYR A C 1
ATOM 892 O O . TYR A 1 109 ? 3.724 -7.854 -14.832 1.00 94.94 109 TYR A O 1
ATOM 900 N N . PRO A 1 110 ? 4.221 -8.587 -16.894 1.00 91.75 110 PRO A N 1
ATOM 901 C CA . PRO A 1 110 ? 3.089 -9.511 -16.950 1.00 91.75 110 PRO A CA 1
ATOM 902 C C . PRO A 1 110 ? 3.160 -10.617 -15.890 1.00 91.75 110 PRO A C 1
ATOM 904 O O . PRO A 1 110 ? 2.125 -11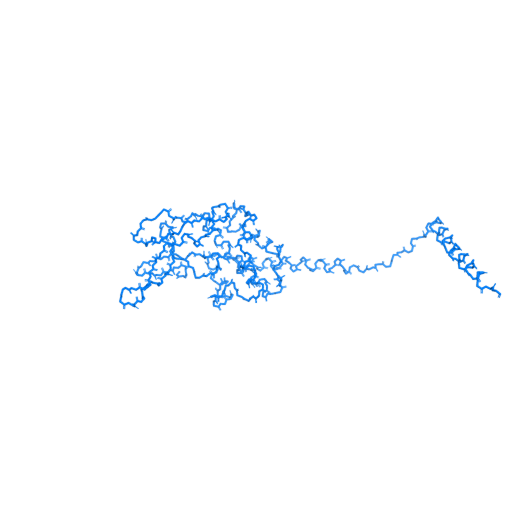.080 -15.395 1.00 91.75 110 PRO A O 1
ATOM 907 N N . LYS A 1 111 ? 4.377 -11.042 -15.526 1.00 91.31 111 LYS A N 1
ATOM 908 C CA . LYS A 1 111 ? 4.622 -12.205 -14.658 1.00 91.31 111 LYS A CA 1
ATOM 909 C C . LYS A 1 111 ? 4.844 -11.837 -13.190 1.00 91.31 111 LYS A C 1
ATOM 911 O O . LYS A 1 111 ? 4.594 -12.681 -12.325 1.00 91.31 111 LYS A O 1
ATOM 916 N N . LEU A 1 112 ? 5.264 -10.605 -12.893 1.00 91.88 112 LEU A N 1
ATOM 917 C CA . LEU A 1 112 ? 5.620 -10.149 -11.545 1.00 91.88 112 LEU A CA 1
ATOM 918 C C . LEU A 1 112 ? 6.603 -11.127 -10.876 1.00 91.88 112 LEU A C 1
ATOM 920 O O . LEU A 1 112 ? 6.331 -11.690 -9.799 1.00 91.88 112 LEU A O 1
ATOM 924 N N . VAL A 1 113 ? 7.713 -11.407 -11.564 1.00 90.81 113 VAL A N 1
ATOM 925 C CA . VAL A 1 113 ? 8.824 -12.183 -10.999 1.00 90.81 113 VAL A CA 1
ATOM 926 C C . VAL A 1 113 ? 9.541 -11.364 -9.925 1.00 90.81 113 VAL A C 1
ATOM 928 O O . VAL A 1 113 ? 9.329 -10.161 -9.788 1.00 90.81 113 VAL A O 1
ATOM 931 N N . LYS A 1 114 ? 10.369 -12.026 -9.112 1.00 87.62 114 LYS A N 1
ATOM 932 C CA . LYS A 1 114 ? 10.996 -11.400 -7.940 1.00 87.62 114 LYS A CA 1
ATOM 933 C C . LYS A 1 114 ? 11.786 -10.131 -8.303 1.00 87.62 114 LYS A C 1
ATOM 935 O O . LYS A 1 114 ? 11.533 -9.098 -7.698 1.00 87.62 114 LYS A O 1
ATOM 940 N N . ALA A 1 115 ? 12.636 -10.198 -9.329 1.00 89.12 115 ALA A N 1
ATOM 941 C CA . ALA A 1 115 ? 13.448 -9.066 -9.779 1.00 89.12 115 ALA A CA 1
ATOM 942 C C . ALA A 1 115 ? 12.605 -7.862 -10.248 1.00 89.12 115 ALA A C 1
ATOM 944 O O . ALA A 1 115 ? 12.943 -6.720 -9.960 1.00 89.12 115 ALA A O 1
ATOM 945 N N . GLU A 1 116 ? 11.467 -8.100 -10.912 1.00 92.50 116 GLU A N 1
ATOM 946 C CA . GLU A 1 116 ? 10.547 -7.028 -11.325 1.00 92.50 116 GLU A CA 1
ATOM 947 C C . GLU A 1 116 ? 9.935 -6.326 -10.104 1.00 92.50 116 GLU A C 1
ATOM 949 O O . GLU A 1 116 ? 9.842 -5.101 -10.061 1.00 92.50 116 GLU A O 1
ATOM 954 N N . ILE A 1 117 ? 9.540 -7.100 -9.086 1.00 90.81 117 ILE A N 1
ATOM 955 C CA . ILE A 1 117 ? 9.006 -6.560 -7.828 1.00 90.81 117 ILE A CA 1
ATOM 956 C C . ILE A 1 117 ? 10.079 -5.743 -7.097 1.00 90.81 117 ILE A C 1
ATOM 958 O O . ILE A 1 117 ? 9.770 -4.664 -6.590 1.00 90.81 117 ILE A O 1
ATOM 962 N N . GLU A 1 118 ? 11.316 -6.241 -7.058 1.00 88.62 118 GLU A N 1
ATOM 963 C CA . GLU A 1 118 ? 12.466 -5.566 -6.444 1.00 88.62 118 GLU A CA 1
ATOM 964 C C . GLU A 1 118 ? 12.811 -4.253 -7.168 1.00 88.62 118 GLU A C 1
ATOM 966 O O . GLU A 1 118 ? 12.965 -3.220 -6.530 1.00 88.62 118 GLU A O 1
ATOM 971 N N . ASN A 1 119 ? 12.783 -4.210 -8.499 1.00 90.69 119 ASN A N 1
ATOM 972 C CA . ASN A 1 119 ? 13.001 -2.953 -9.224 1.00 90.69 119 ASN A CA 1
ATOM 973 C C . ASN A 1 119 ? 11.936 -1.889 -8.870 1.00 90.69 119 ASN A C 1
ATOM 975 O O . ASN A 1 119 ? 12.246 -0.727 -8.603 1.00 90.69 119 ASN A O 1
ATOM 979 N N . VAL A 1 120 ? 10.656 -2.278 -8.801 1.00 93.44 120 VAL A N 1
ATOM 980 C CA . VAL A 1 120 ? 9.585 -1.333 -8.433 1.00 93.44 120 VAL A CA 1
ATOM 981 C C . VAL A 1 120 ? 9.728 -0.863 -6.987 1.00 93.44 120 VAL A C 1
ATOM 983 O O . VAL A 1 120 ? 9.528 0.323 -6.715 1.00 93.44 120 VAL A O 1
ATOM 986 N N . ILE A 1 121 ? 10.056 -1.762 -6.053 1.00 89.81 121 ILE A N 1
ATOM 987 C CA . ILE A 1 121 ? 10.180 -1.383 -4.644 1.00 89.81 121 ILE A CA 1
ATOM 988 C C . ILE A 1 121 ? 11.355 -0.437 -4.422 1.00 89.81 121 ILE A C 1
ATOM 990 O O . ILE A 1 121 ? 11.173 0.536 -3.699 1.00 89.81 121 ILE A O 1
ATOM 994 N N . GLU A 1 122 ? 12.490 -0.644 -5.094 1.00 88.81 122 GLU A N 1
ATOM 995 C CA . GLU A 1 122 ? 13.655 0.242 -5.011 1.00 88.81 122 GLU A CA 1
ATOM 996 C C . GLU A 1 122 ? 13.289 1.670 -5.424 1.00 88.81 122 GLU A C 1
ATOM 998 O O . GLU A 1 122 ? 13.568 2.629 -4.702 1.00 88.81 122 GLU A O 1
ATOM 1003 N N . VAL A 1 123 ? 12.576 1.823 -6.545 1.00 90.69 123 VAL A N 1
ATOM 1004 C CA . VAL A 1 123 ? 12.124 3.139 -7.012 1.00 90.69 123 VAL A CA 1
ATOM 1005 C C . VAL A 1 123 ? 11.150 3.773 -6.014 1.00 90.69 123 VAL A C 1
ATOM 1007 O O . VAL A 1 123 ? 11.308 4.944 -5.660 1.00 90.69 123 VAL A O 1
ATOM 1010 N N . LEU A 1 124 ? 10.170 3.014 -5.514 1.00 91.62 124 LEU A N 1
ATOM 1011 C CA . LEU A 1 124 ? 9.172 3.526 -4.569 1.00 91.62 124 LEU A CA 1
ATOM 1012 C C . LEU A 1 124 ? 9.756 3.842 -3.185 1.00 91.62 124 LEU A C 1
ATOM 1014 O O . LEU A 1 124 ? 9.352 4.827 -2.567 1.00 91.62 124 LEU A O 1
ATOM 1018 N N . GLN A 1 125 ? 10.721 3.063 -2.693 1.00 87.44 125 GLN A N 1
ATOM 1019 C CA . GLN A 1 125 ? 11.372 3.292 -1.400 1.00 87.44 125 GLN A CA 1
ATOM 1020 C C . GLN A 1 125 ? 12.006 4.679 -1.334 1.00 87.44 125 GLN A C 1
ATOM 1022 O O . GLN A 1 125 ? 11.881 5.353 -0.311 1.00 87.44 125 GLN A O 1
ATOM 1027 N N . THR A 1 126 ? 12.588 5.161 -2.438 1.00 82.81 126 THR A N 1
ATOM 1028 C CA . THR A 1 126 ? 13.154 6.518 -2.493 1.00 82.81 126 THR A CA 1
ATOM 1029 C C . THR A 1 126 ? 12.124 7.628 -2.268 1.00 82.81 126 THR A C 1
ATOM 1031 O O . THR A 1 126 ? 12.517 8.753 -1.963 1.00 82.81 126 THR A O 1
ATOM 1034 N N . GLN A 1 127 ? 10.828 7.344 -2.406 1.00 82.69 127 GLN A N 1
ATOM 1035 C CA . GLN A 1 127 ? 9.746 8.317 -2.226 1.00 82.69 127 GLN A CA 1
ATOM 1036 C C . GLN A 1 127 ? 8.959 8.091 -0.929 1.00 82.69 127 GLN A C 1
ATOM 1038 O O . GLN A 1 127 ? 8.518 9.057 -0.314 1.00 82.69 127 GLN A O 1
ATOM 1043 N N . TYR A 1 128 ? 8.805 6.835 -0.502 1.00 81.31 128 TYR A N 1
ATOM 1044 C CA . TYR A 1 128 ? 7.908 6.460 0.598 1.00 81.31 128 TYR A CA 1
ATOM 1045 C C . TYR A 1 128 ? 8.615 6.054 1.894 1.00 81.31 128 TYR A C 1
ATOM 1047 O O . TYR A 1 128 ? 8.008 6.152 2.954 1.00 81.31 128 TYR A O 1
ATOM 1055 N N . ALA A 1 129 ? 9.848 5.546 1.824 1.00 74.94 129 ALA A N 1
ATOM 1056 C CA . ALA A 1 129 ? 10.500 4.882 2.955 1.00 74.94 129 ALA A CA 1
ATOM 1057 C C . ALA A 1 129 ? 12.034 4.891 2.809 1.00 74.94 129 ALA A C 1
ATOM 1059 O O . ALA A 1 129 ? 12.682 3.844 2.826 1.00 74.94 129 ALA A O 1
ATOM 1060 N N . ARG A 1 130 ? 12.625 6.083 2.631 1.00 65.06 130 ARG A N 1
ATOM 1061 C CA . ARG A 1 130 ? 14.042 6.265 2.240 1.00 65.06 130 ARG A CA 1
ATOM 1062 C C . ARG A 1 130 ? 15.065 5.590 3.154 1.00 65.06 130 ARG A C 1
ATOM 1064 O O . ARG A 1 130 ? 16.170 5.313 2.706 1.00 65.06 130 ARG A O 1
ATOM 1071 N N . ILE A 1 131 ? 14.729 5.398 4.426 1.00 62.94 131 ILE A N 1
ATOM 1072 C CA . ILE A 1 131 ? 15.669 4.963 5.471 1.00 62.94 131 ILE A CA 1
ATOM 1073 C C . ILE A 1 131 ? 15.469 3.474 5.813 1.00 62.94 131 ILE A C 1
ATOM 1075 O O . ILE A 1 131 ? 16.222 2.905 6.596 1.00 62.94 131 ILE A O 1
ATOM 1079 N N . ILE A 1 132 ? 14.463 2.815 5.228 1.00 67.00 132 ILE A N 1
ATOM 1080 C CA . ILE A 1 132 ? 14.044 1.480 5.658 1.00 67.00 132 ILE A CA 1
ATOM 1081 C C . ILE A 1 132 ? 14.674 0.406 4.776 1.00 67.00 132 ILE A C 1
ATOM 1083 O O . ILE A 1 132 ? 14.306 0.236 3.611 1.00 67.00 132 ILE A O 1
ATOM 1087 N N . GLU A 1 133 ? 15.569 -0.377 5.373 1.00 70.44 133 GLU A N 1
ATOM 1088 C CA . GLU A 1 133 ? 16.073 -1.608 4.778 1.00 70.44 133 GLU A CA 1
ATOM 1089 C C . GLU A 1 133 ? 15.027 -2.723 4.929 1.00 70.44 133 GLU A C 1
ATOM 1091 O O . GLU A 1 133 ? 14.617 -3.088 6.033 1.00 70.44 133 GLU A O 1
ATOM 1096 N N . LEU A 1 134 ? 14.551 -3.262 3.805 1.00 70.69 134 LEU A N 1
ATOM 1097 C CA . LEU A 1 134 ? 13.552 -4.327 3.814 1.00 70.69 134 LEU A CA 1
ATOM 1098 C C . LEU A 1 134 ? 14.241 -5.688 3.894 1.00 70.69 134 LEU A C 1
ATOM 1100 O O . LEU A 1 134 ? 14.824 -6.169 2.927 1.00 70.69 134 LEU A O 1
ATOM 1104 N N . SER A 1 135 ? 14.129 -6.334 5.054 1.00 69.00 135 SER A N 1
ATOM 1105 C CA . SER A 1 135 ? 14.702 -7.664 5.285 1.00 69.00 135 SER A CA 1
ATOM 1106 C C . SER A 1 135 ? 14.141 -8.741 4.330 1.00 69.00 135 SER A C 1
ATOM 1108 O O . SER A 1 135 ? 13.015 -8.625 3.846 1.00 69.00 135 SER A O 1
ATOM 1110 N N . PRO A 1 136 ? 14.824 -9.883 4.122 1.00 68.69 136 PRO A N 1
ATOM 1111 C CA . PRO A 1 136 ? 14.259 -11.023 3.383 1.00 68.69 136 PRO A CA 1
ATOM 1112 C C . PRO A 1 136 ? 12.926 -11.543 3.958 1.00 68.69 136 PRO A C 1
ATOM 1114 O O . PRO A 1 136 ? 12.059 -12.034 3.225 1.00 68.69 136 PRO A O 1
ATOM 1117 N N . GLY A 1 137 ? 12.729 -11.397 5.276 1.00 67.19 137 GLY A N 1
ATOM 1118 C CA . GLY A 1 137 ? 11.462 -11.679 5.955 1.00 67.19 137 GLY A CA 1
ATOM 1119 C C . GLY A 1 137 ? 10.315 -10.801 5.453 1.00 67.19 137 GLY A C 1
ATOM 1120 O O . GLY A 1 137 ? 9.151 -11.227 5.498 1.00 67.19 137 GLY A O 1
ATOM 1121 N N . PHE A 1 138 ? 10.638 -9.626 4.893 1.00 73.00 138 PHE A N 1
ATOM 1122 C CA . PHE A 1 138 ? 9.664 -8.771 4.249 1.00 73.00 138 PHE A CA 1
ATOM 1123 C C . PHE A 1 138 ? 8.978 -9.519 3.103 1.00 73.00 138 PHE A C 1
ATOM 1125 O O . PHE A 1 138 ? 7.772 -9.740 3.129 1.00 73.00 138 PHE A O 1
ATOM 1132 N N . TYR A 1 139 ? 9.748 -10.012 2.139 1.00 70.62 139 TYR A N 1
ATOM 1133 C CA . TYR A 1 139 ? 9.209 -10.684 0.956 1.00 70.62 139 TYR A CA 1
ATOM 1134 C C . TYR A 1 139 ? 8.462 -11.976 1.286 1.00 70.62 139 TYR A C 1
ATOM 1136 O O . TYR A 1 139 ? 7.347 -12.184 0.796 1.00 70.62 139 TYR A O 1
ATOM 1144 N N . LYS A 1 140 ? 9.041 -12.819 2.154 1.00 71.44 140 LYS A N 1
ATOM 1145 C CA . LYS A 1 140 ? 8.485 -14.139 2.498 1.00 71.44 140 LYS A CA 1
ATOM 1146 C C . LYS A 1 140 ? 7.087 -14.040 3.113 1.00 71.44 140 LYS A C 1
ATOM 1148 O O . LYS A 1 140 ? 6.209 -14.836 2.795 1.00 71.44 140 LYS A O 1
ATOM 1153 N N . SER A 1 141 ? 6.853 -13.041 3.960 1.00 70.56 141 SER A N 1
ATOM 1154 C CA . SER A 1 141 ? 5.556 -12.849 4.625 1.00 70.56 141 SER A CA 1
ATOM 1155 C C . SER A 1 141 ? 4.448 -12.325 3.696 1.00 70.56 141 SER A C 1
ATOM 1157 O O . SER A 1 141 ? 3.274 -12.376 4.069 1.00 70.56 141 SER A O 1
ATOM 1159 N N . ARG A 1 142 ? 4.778 -11.875 2.474 1.00 78.56 142 ARG A N 1
ATOM 1160 C CA . ARG A 1 142 ? 3.812 -11.363 1.479 1.00 78.56 142 ARG A CA 1
ATOM 1161 C C . ARG A 1 142 ? 3.624 -12.263 0.262 1.00 78.56 142 ARG A C 1
ATOM 1163 O O . ARG A 1 142 ? 2.986 -11.852 -0.703 1.00 78.56 142 ARG A O 1
ATOM 1170 N N . ASP A 1 143 ? 4.074 -13.510 0.324 1.00 79.00 143 ASP A N 1
ATOM 1171 C CA . ASP A 1 143 ? 4.011 -14.440 -0.807 1.00 79.00 143 ASP A CA 1
ATOM 1172 C C . ASP A 1 143 ? 2.588 -14.603 -1.389 1.00 79.00 143 ASP A C 1
ATOM 1174 O O . ASP A 1 143 ? 2.379 -14.619 -2.604 1.00 79.00 143 ASP A O 1
ATOM 1178 N N . ASN A 1 144 ? 1.573 -14.598 -0.519 1.00 81.38 144 ASN A N 1
ATOM 1179 C CA . ASN A 1 144 ? 0.166 -14.636 -0.925 1.00 81.38 144 ASN A CA 1
ATOM 1180 C C . ASN A 1 144 ? -0.299 -13.359 -1.644 1.00 81.38 144 ASN A C 1
ATOM 1182 O O . ASN A 1 144 ? -1.130 -13.440 -2.548 1.00 81.38 144 ASN A O 1
ATOM 1186 N N . ALA A 1 145 ? 0.232 -12.188 -1.279 1.00 83.69 145 ALA A N 1
ATOM 1187 C CA . ALA A 1 145 ? -0.080 -10.944 -1.976 1.00 83.69 145 ALA A CA 1
ATOM 1188 C C . ALA A 1 145 ? 0.470 -10.986 -3.408 1.00 83.69 145 ALA A C 1
ATOM 1190 O O . ALA A 1 145 ? -0.251 -10.659 -4.348 1.00 83.69 145 ALA A O 1
ATOM 1191 N N . TRP A 1 146 ? 1.696 -11.482 -3.592 1.00 86.19 146 TRP A N 1
ATOM 1192 C CA . TRP A 1 146 ? 2.303 -11.643 -4.917 1.00 86.19 146 TRP A CA 1
ATOM 1193 C C . TRP A 1 146 ? 1.523 -12.641 -5.778 1.00 86.19 146 TRP A C 1
ATOM 1195 O O . TRP A 1 146 ? 1.176 -12.333 -6.917 1.00 86.19 146 TRP A O 1
ATOM 1205 N N . LYS A 1 147 ? 1.153 -13.800 -5.216 1.00 87.75 147 LYS A N 1
ATOM 1206 C CA . LYS A 1 147 ? 0.293 -14.796 -5.888 1.00 87.75 147 LYS A CA 1
ATOM 1207 C C . LYS A 1 147 ? -1.051 -14.207 -6.324 1.00 87.75 147 LYS A C 1
ATOM 1209 O O . LYS A 1 147 ? -1.510 -14.473 -7.437 1.00 87.75 147 LYS A O 1
ATOM 1214 N N . TYR A 1 148 ? -1.658 -13.375 -5.479 1.00 88.44 148 TYR A N 1
ATOM 1215 C CA . TYR A 1 148 ? -2.899 -12.682 -5.809 1.00 88.44 148 TYR A CA 1
ATOM 1216 C C . TYR A 1 148 ? -2.710 -11.726 -6.999 1.00 88.44 148 TYR A C 1
ATOM 1218 O O . TYR A 1 148 ? -3.448 -11.816 -7.981 1.00 88.44 148 TYR A O 1
ATOM 1226 N N . LEU A 1 149 ? -1.686 -10.866 -6.966 1.00 89.62 149 LEU A N 1
ATOM 1227 C CA . LEU A 1 149 ? -1.407 -9.919 -8.054 1.00 89.62 149 LEU A CA 1
ATOM 1228 C C . LEU A 1 149 ? -1.115 -10.618 -9.389 1.00 89.62 149 LEU A C 1
ATOM 1230 O O . LEU A 1 149 ? -1.531 -10.138 -10.442 1.00 89.62 149 LEU A O 1
ATOM 1234 N N . ARG A 1 150 ? -0.464 -11.785 -9.373 1.00 90.31 150 ARG A N 1
ATOM 1235 C CA . ARG A 1 150 ? -0.193 -12.578 -10.587 1.00 90.31 150 ARG A CA 1
ATOM 1236 C C . ARG A 1 150 ? -1.457 -13.106 -11.261 1.00 90.31 150 ARG A C 1
ATOM 1238 O O . ARG A 1 150 ? -1.504 -13.185 -12.482 1.00 90.31 150 ARG A O 1
ATOM 1245 N N . THR A 1 151 ? -2.515 -13.370 -10.505 1.00 89.38 151 THR A N 1
ATOM 1246 C CA . THR A 1 151 ? -3.762 -13.960 -11.027 1.00 89.38 151 THR A CA 1
ATOM 1247 C C . THR A 1 151 ? -4.882 -12.943 -11.258 1.00 89.38 151 THR A C 1
ATOM 1249 O O . THR A 1 151 ? -5.831 -13.234 -11.977 1.00 89.38 151 THR A O 1
ATOM 1252 N N . HIS A 1 152 ? -4.766 -11.727 -10.714 1.00 88.19 152 HIS A N 1
ATOM 1253 C CA . HIS A 1 152 ? -5.831 -10.720 -10.757 1.00 88.19 152 HIS A CA 1
ATOM 1254 C C . HIS A 1 152 ? -5.409 -9.438 -11.498 1.00 88.19 152 HIS A C 1
ATOM 1256 O O . HIS A 1 152 ? -4.226 -9.197 -11.741 1.00 88.19 152 HIS A O 1
ATOM 1262 N N . LYS A 1 153 ? -6.397 -8.607 -11.868 1.00 85.38 153 LYS A N 1
ATOM 1263 C CA . LYS A 1 153 ? -6.220 -7.274 -12.496 1.00 85.38 153 LYS A CA 1
ATOM 1264 C C . LYS A 1 153 ? -6.458 -6.107 -11.525 1.00 85.38 153 LYS A C 1
ATOM 1266 O O . LYS A 1 153 ? -6.676 -4.971 -11.933 1.00 85.38 153 LYS A O 1
ATOM 1271 N N . ARG A 1 154 ? -6.526 -6.402 -10.230 1.00 88.69 154 ARG A N 1
ATOM 1272 C CA . ARG A 1 154 ? -6.880 -5.452 -9.174 1.00 88.69 154 ARG A CA 1
ATOM 1273 C C . ARG A 1 154 ? -5.840 -5.523 -8.065 1.00 88.69 154 ARG A C 1
ATOM 1275 O O . ARG A 1 154 ? -5.421 -6.636 -7.749 1.00 88.69 154 ARG A O 1
ATOM 1282 N N . PRO A 1 155 ? -5.485 -4.399 -7.420 1.00 88.19 155 PRO A N 1
ATOM 1283 C CA . PRO A 1 155 ? -4.464 -4.402 -6.378 1.00 88.19 155 PRO A CA 1
ATOM 1284 C C . PRO A 1 155 ? -4.923 -5.151 -5.127 1.00 88.19 155 PRO A C 1
ATOM 1286 O O . PRO A 1 155 ? -4.090 -5.730 -4.437 1.00 88.19 155 PRO A O 1
ATOM 1289 N N . TRP A 1 156 ? -6.232 -5.242 -4.873 1.00 87.44 156 TRP A N 1
ATOM 1290 C CA . TRP A 1 156 ? -6.836 -6.105 -3.852 1.00 87.44 156 TRP A CA 1
ATOM 1291 C C . TRP A 1 156 ? -8.252 -6.550 -4.229 1.00 87.44 156 TRP A C 1
ATOM 1293 O O . TRP A 1 156 ? -8.901 -5.923 -5.068 1.00 87.44 156 TRP A O 1
ATOM 1303 N N . ALA A 1 157 ? -8.742 -7.617 -3.587 1.00 82.12 157 ALA A N 1
ATOM 1304 C CA . ALA A 1 157 ? -10.047 -8.228 -3.875 1.00 82.12 157 ALA A CA 1
ATOM 1305 C C . ALA A 1 157 ? -11.217 -7.253 -3.699 1.00 82.12 157 ALA A C 1
ATOM 1307 O O . ALA A 1 157 ? -12.138 -7.227 -4.509 1.00 82.12 157 ALA A O 1
ATOM 1308 N N . MET A 1 158 ? -11.137 -6.397 -2.680 1.00 80.50 158 MET A N 1
ATOM 1309 C CA . MET A 1 158 ? -12.189 -5.431 -2.350 1.00 80.50 158 MET A CA 1
ATOM 1310 C C . MET A 1 158 ? -12.065 -4.092 -3.098 1.00 80.50 158 MET A C 1
ATOM 1312 O O . MET A 1 158 ? -12.865 -3.191 -2.853 1.00 80.50 158 MET A O 1
ATOM 1316 N N . SER A 1 159 ? -11.061 -3.915 -3.967 1.00 82.81 159 SER A N 1
ATOM 1317 C CA . SER A 1 159 ? -10.891 -2.654 -4.707 1.00 82.81 159 SER A CA 1
ATOM 1318 C C . SER A 1 159 ? -11.999 -2.497 -5.743 1.00 82.81 159 SER A C 1
ATOM 1320 O O . SER A 1 159 ? -12.417 -3.473 -6.380 1.00 82.81 159 SER A O 1
ATOM 1322 N N . LYS A 1 160 ? -12.459 -1.253 -5.936 1.00 83.06 160 LYS A N 1
ATOM 1323 C CA . LYS A 1 160 ? -13.436 -0.925 -6.987 1.00 83.06 160 LYS A CA 1
ATOM 1324 C C . LYS A 1 160 ? -12.813 -1.128 -8.369 1.00 83.06 160 LYS A C 1
ATOM 1326 O O . LYS A 1 160 ? -13.318 -1.910 -9.171 1.00 83.06 160 LYS A O 1
ATOM 1331 N N . SER A 1 161 ? -11.700 -0.447 -8.621 1.00 89.56 161 SER A N 1
ATOM 1332 C CA . SER A 1 161 ? -10.898 -0.562 -9.838 1.00 89.56 161 SER A CA 1
ATOM 1333 C C . SER A 1 161 ? -9.471 -0.091 -9.571 1.00 89.56 161 SER A C 1
ATOM 1335 O O . SER A 1 161 ? -9.234 0.654 -8.622 1.00 89.56 161 SER A O 1
ATOM 1337 N N . LEU A 1 162 ? -8.528 -0.501 -10.425 1.00 92.75 162 LEU A N 1
ATOM 1338 C CA . LEU A 1 162 ? -7.159 0.012 -10.383 1.00 92.75 162 LEU A CA 1
ATOM 1339 C C . LEU A 1 162 ? -7.125 1.540 -10.537 1.00 92.75 162 LEU A C 1
ATOM 1341 O O . LEU A 1 162 ? -6.421 2.203 -9.790 1.00 92.75 162 LEU A O 1
ATOM 1345 N N . GLU A 1 163 ? -7.926 2.097 -11.447 1.00 93.75 163 GLU A N 1
ATOM 1346 C CA . GLU A 1 163 ? -7.943 3.538 -11.726 1.00 93.75 163 GLU A CA 1
ATOM 1347 C C . GLU A 1 163 ? -8.375 4.375 -10.516 1.00 93.75 163 GLU A C 1
ATOM 1349 O O . GLU A 1 163 ? -7.784 5.415 -10.227 1.00 93.75 163 GLU A O 1
ATOM 1354 N N . VAL A 1 164 ? -9.364 3.893 -9.756 1.00 91.38 164 VAL A N 1
ATOM 1355 C CA . VAL A 1 164 ? -9.773 4.543 -8.505 1.00 91.38 164 VAL A CA 1
ATOM 1356 C C . VAL A 1 164 ? -8.626 4.520 -7.500 1.00 91.38 164 VAL A C 1
ATOM 1358 O O . VAL A 1 164 ? -8.362 5.532 -6.860 1.00 91.38 164 VAL A O 1
ATOM 1361 N N . GLU A 1 165 ? -7.906 3.404 -7.378 1.00 91.88 165 GLU A N 1
ATOM 1362 C CA . GLU A 1 165 ? -6.779 3.324 -6.446 1.00 91.88 165 GLU A CA 1
ATOM 1363 C C . GLU A 1 165 ? -5.585 4.174 -6.880 1.00 91.88 165 GLU A C 1
ATOM 1365 O O . GLU A 1 165 ? -5.005 4.848 -6.034 1.00 91.88 165 GLU A O 1
ATOM 1370 N N . MET A 1 166 ? -5.281 4.238 -8.180 1.00 94.69 166 MET A N 1
ATOM 1371 C CA . MET A 1 166 ? -4.300 5.174 -8.741 1.00 94.69 166 MET A CA 1
ATOM 1372 C C . MET A 1 166 ? -4.685 6.629 -8.441 1.00 94.69 166 MET A C 1
ATOM 1374 O O . MET A 1 166 ? -3.843 7.414 -8.022 1.00 94.69 166 MET A O 1
ATOM 1378 N N . GLY A 1 167 ? -5.955 7.007 -8.630 1.00 93.69 167 GLY A N 1
ATOM 1379 C CA . GLY A 1 167 ? -6.447 8.355 -8.318 1.00 93.69 167 GLY A CA 1
ATOM 1380 C C . GLY A 1 167 ? -6.462 8.672 -6.819 1.00 93.69 167 GLY A C 1
ATOM 1381 O O . GLY A 1 167 ? -6.266 9.820 -6.420 1.00 93.69 167 GLY A O 1
ATOM 1382 N N . ASN A 1 168 ? -6.674 7.669 -5.969 1.00 89.75 168 ASN A N 1
ATOM 1383 C CA . ASN A 1 168 ? -6.535 7.821 -4.523 1.00 89.75 168 ASN A CA 1
ATOM 1384 C C . ASN A 1 168 ? -5.076 8.056 -4.144 1.00 89.75 168 ASN A C 1
ATOM 1386 O O . ASN A 1 168 ? -4.794 8.961 -3.368 1.00 89.75 168 ASN A O 1
ATOM 1390 N N . GLU A 1 169 ? -4.169 7.252 -4.692 1.00 92.69 169 GLU A N 1
ATOM 1391 C CA . GLU A 1 169 ? -2.750 7.329 -4.369 1.00 92.69 169 GLU A CA 1
ATOM 1392 C C . GLU A 1 169 ? -2.113 8.621 -4.882 1.00 92.69 169 GLU A C 1
ATOM 1394 O O . GLU A 1 169 ? -1.425 9.280 -4.118 1.00 92.69 169 GLU A O 1
ATOM 1399 N N . GLU A 1 170 ? -2.458 9.067 -6.092 1.00 94.69 170 GLU A N 1
ATOM 1400 C CA . GLU A 1 170 ? -2.031 10.365 -6.638 1.00 94.69 170 GLU A CA 1
ATOM 1401 C C . GLU A 1 170 ? -2.440 11.545 -5.744 1.00 94.69 170 GLU A C 1
ATOM 1403 O O . GLU A 1 170 ? -1.703 12.511 -5.590 1.00 94.69 170 GLU A O 1
ATOM 1408 N N . ARG A 1 171 ? -3.617 11.477 -5.111 1.00 91.12 171 ARG A N 1
ATOM 1409 C CA . ARG A 1 171 ? -4.062 12.531 -4.188 1.00 91.12 171 ARG A CA 1
ATOM 1410 C C . ARG A 1 171 ? -3.319 12.512 -2.856 1.00 91.12 171 ARG A C 1
ATOM 1412 O O . ARG A 1 171 ? -3.191 13.566 -2.239 1.00 91.12 171 ARG A O 1
ATOM 1419 N N . ARG A 1 172 ? -2.866 11.340 -2.400 1.00 86.88 172 ARG A N 1
ATOM 1420 C CA . ARG A 1 172 ? -2.045 11.205 -1.183 1.00 86.88 172 ARG A CA 1
ATOM 1421 C C . ARG A 1 172 ? -0.600 11.606 -1.432 1.00 86.88 172 ARG A C 1
ATOM 1423 O O . ARG A 1 172 ? 0.000 12.288 -0.609 1.00 86.88 172 ARG A O 1
ATOM 1430 N N . HIS A 1 173 ? -0.078 11.177 -2.573 1.00 89.81 173 HIS A N 1
ATOM 1431 C CA . HIS A 1 173 ? 1.300 11.331 -3.000 1.00 89.81 173 HIS A CA 1
ATOM 1432 C C . HIS A 1 173 ? 1.304 11.870 -4.439 1.00 89.81 173 HIS A C 1
ATOM 1434 O O . HIS A 1 173 ? 1.370 11.088 -5.392 1.00 89.81 173 HIS A O 1
ATOM 1440 N N . PRO A 1 174 ? 1.200 13.204 -4.609 1.00 92.62 174 PRO A N 1
ATOM 1441 C CA . PRO A 1 174 ? 1.246 13.832 -5.926 1.00 92.62 174 PRO A CA 1
ATOM 1442 C C . PRO A 1 174 ? 2.508 13.434 -6.694 1.00 92.62 174 PRO A C 1
ATOM 1444 O O . PRO A 1 174 ? 3.611 13.467 -6.147 1.00 92.62 174 PRO A O 1
ATOM 1447 N N . GLY A 1 175 ? 2.345 13.059 -7.961 1.00 94.06 175 GLY A N 1
ATOM 1448 C CA . GLY A 1 175 ? 3.411 12.527 -8.809 1.00 94.06 175 GLY A CA 1
ATOM 1449 C C . GLY A 1 175 ? 3.518 10.999 -8.815 1.00 94.06 175 GLY A C 1
ATOM 1450 O O . GLY A 1 175 ? 4.348 10.466 -9.552 1.00 94.06 175 GLY A O 1
ATOM 1451 N N . PHE A 1 176 ? 2.682 10.273 -8.065 1.00 96.12 176 PHE A N 1
ATOM 1452 C CA . PHE A 1 176 ? 2.677 8.808 -8.072 1.00 96.12 176 PHE A CA 1
ATOM 1453 C C . PHE A 1 176 ? 2.424 8.221 -9.472 1.00 96.12 176 PHE A C 1
ATOM 1455 O O . PHE A 1 176 ? 3.106 7.281 -9.879 1.00 96.12 176 PHE A O 1
ATOM 1462 N N . ARG A 1 177 ? 1.496 8.787 -10.253 1.00 97.31 177 ARG A N 1
ATOM 1463 C CA . ARG A 1 177 ? 1.254 8.376 -11.649 1.00 97.31 177 ARG A CA 1
ATOM 1464 C C . ARG A 1 177 ? 2.500 8.546 -12.504 1.00 97.31 177 ARG A C 1
ATOM 1466 O O . ARG A 1 177 ? 2.939 7.582 -13.119 1.00 97.31 177 ARG A O 1
ATOM 1473 N N . ALA A 1 178 ? 3.094 9.738 -12.465 1.00 96.69 178 ALA A N 1
ATOM 1474 C CA . ALA A 1 178 ? 4.307 10.047 -13.213 1.00 96.69 178 ALA A CA 1
ATOM 1475 C C . ALA A 1 178 ? 5.470 9.123 -12.822 1.00 96.69 178 ALA A C 1
ATOM 1477 O O . ALA A 1 178 ? 6.252 8.716 -13.676 1.00 96.69 178 ALA A O 1
ATOM 1478 N N . LEU A 1 179 ? 5.557 8.738 -11.546 1.00 96.31 179 LEU A N 1
ATOM 1479 C CA . LEU A 1 179 ? 6.535 7.768 -11.066 1.00 96.31 179 LEU A CA 1
ATOM 1480 C C . LEU A 1 179 ? 6.320 6.384 -11.693 1.00 96.31 179 LEU A C 1
ATOM 1482 O O . LEU A 1 179 ? 7.271 5.790 -12.195 1.00 96.31 179 LEU A O 1
ATOM 1486 N N . VAL A 1 180 ? 5.082 5.881 -11.704 1.00 97.25 180 VAL A N 1
ATOM 1487 C CA . VAL A 1 180 ? 4.740 4.591 -12.333 1.00 97.25 180 VAL A CA 1
ATOM 1488 C C . VAL A 1 180 ? 4.977 4.629 -13.846 1.00 97.25 180 VAL A C 1
ATOM 1490 O O . VAL A 1 180 ? 5.519 3.675 -14.402 1.00 97.25 180 VAL A O 1
ATOM 1493 N N . ASP A 1 181 ? 4.623 5.731 -14.503 1.00 97.12 181 ASP A N 1
ATOM 1494 C CA . ASP A 1 181 ? 4.859 5.934 -15.935 1.00 97.12 181 ASP A CA 1
ATOM 1495 C C . ASP A 1 181 ? 6.365 6.002 -16.246 1.00 97.12 181 ASP A C 1
ATOM 1497 O O . ASP A 1 181 ? 6.828 5.406 -17.216 1.00 97.12 181 ASP A O 1
ATOM 1501 N N . GLY A 1 182 ? 7.158 6.632 -15.375 1.00 96.44 182 GLY A N 1
ATOM 1502 C CA . GLY A 1 182 ? 8.617 6.660 -15.480 1.00 96.44 182 GLY A CA 1
ATOM 1503 C C . GLY A 1 182 ? 9.269 5.286 -15.297 1.00 96.44 182 GLY A C 1
ATOM 1504 O O . GLY A 1 182 ? 10.266 4.996 -15.960 1.00 96.44 182 GLY A O 1
ATOM 1505 N N . ILE A 1 183 ? 8.709 4.421 -14.441 1.00 96.12 183 ILE A N 1
ATOM 1506 C CA . ILE A 1 183 ? 9.139 3.017 -14.342 1.00 96.12 183 ILE A CA 1
ATOM 1507 C C . ILE A 1 183 ? 8.852 2.295 -15.662 1.00 96.12 183 ILE A C 1
ATOM 1509 O O . ILE A 1 183 ? 9.756 1.657 -16.194 1.00 96.12 183 ILE A O 1
ATOM 1513 N N . ALA A 1 184 ? 7.639 2.429 -16.210 1.00 97.00 184 ALA A N 1
ATOM 1514 C CA . ALA A 1 184 ? 7.266 1.796 -17.476 1.00 97.00 184 ALA A CA 1
ATOM 1515 C C . ALA A 1 184 ? 8.205 2.208 -18.621 1.00 97.00 184 ALA A C 1
ATOM 1517 O O . ALA A 1 184 ? 8.852 1.350 -19.215 1.00 97.00 184 ALA A O 1
ATOM 1518 N N . ALA A 1 185 ? 8.398 3.514 -18.815 1.00 96.25 185 ALA A N 1
ATOM 1519 C CA . ALA A 1 185 ? 9.254 4.052 -19.871 1.00 96.25 185 ALA A CA 1
ATOM 1520 C C . ALA A 1 185 ? 10.742 3.681 -19.715 1.00 96.25 185 ALA A C 1
ATOM 1522 O O . ALA A 1 185 ? 11.507 3.703 -20.678 1.00 96.25 185 ALA A O 1
ATOM 1523 N N . ARG A 1 186 ? 11.214 3.397 -18.493 1.00 94.75 186 ARG A N 1
ATOM 1524 C CA . ARG A 1 186 ? 12.572 2.867 -18.278 1.00 94.75 186 ARG A CA 1
ATOM 1525 C C . ARG A 1 186 ? 12.686 1.408 -18.709 1.00 94.75 186 ARG A C 1
ATOM 1527 O O . ARG A 1 186 ? 13.715 1.040 -19.256 1.00 94.75 186 ARG A O 1
ATOM 1534 N N . VAL A 1 187 ? 11.662 0.603 -18.436 1.00 93.56 187 VAL A N 1
ATOM 1535 C CA . VAL A 1 187 ? 11.643 -0.823 -18.786 1.00 93.56 187 VAL A CA 1
ATOM 1536 C C . VAL A 1 187 ? 11.492 -1.011 -20.290 1.00 93.56 187 VAL A C 1
ATOM 1538 O O . VAL A 1 187 ? 12.201 -1.828 -20.858 1.00 93.56 187 VAL A O 1
ATOM 1541 N N . GLU A 1 188 ? 10.620 -0.238 -20.937 1.00 93.62 188 GLU A N 1
ATOM 1542 C CA . GLU A 1 188 ? 10.439 -0.284 -22.395 1.00 93.62 188 GLU A CA 1
ATOM 1543 C C . GLU A 1 188 ? 11.741 0.053 -23.124 1.00 93.62 188 GLU A C 1
ATOM 1545 O O . GLU A 1 188 ? 12.202 -0.748 -23.925 1.00 93.62 188 GLU A O 1
ATOM 1550 N N . ARG A 1 189 ? 12.418 1.144 -22.742 1.00 91.56 189 ARG A N 1
ATOM 1551 C CA . ARG A 1 189 ? 13.728 1.495 -23.318 1.00 91.56 189 ARG A CA 1
ATOM 1552 C C . ARG A 1 189 ? 14.802 0.428 -23.112 1.00 91.56 189 ARG A C 1
ATOM 1554 O O . ARG A 1 189 ? 15.678 0.287 -23.952 1.00 91.56 189 ARG A O 1
ATOM 1561 N N . ALA A 1 190 ? 14.773 -0.282 -21.984 1.00 90.31 190 ALA A N 1
ATOM 1562 C CA . ALA A 1 190 ? 15.712 -1.374 -21.743 1.00 90.31 190 ALA A CA 1
ATOM 1563 C C . ALA A 1 190 ? 15.428 -2.572 -22.663 1.00 90.31 190 ALA A C 1
ATOM 1565 O O . ALA A 1 190 ? 16.366 -3.166 -23.173 1.00 90.31 190 ALA A O 1
ATOM 1566 N N . ARG A 1 191 ? 14.150 -2.880 -22.922 1.00 88.25 191 ARG A N 1
ATOM 1567 C CA . ARG A 1 191 ? 13.752 -3.932 -23.872 1.00 88.25 191 ARG A CA 1
ATOM 1568 C C . ARG A 1 191 ? 14.129 -3.588 -25.304 1.00 88.25 191 ARG A C 1
ATOM 1570 O O . ARG A 1 191 ? 14.677 -4.436 -25.984 1.00 88.25 191 ARG A O 1
ATOM 1577 N N . GLU A 1 192 ? 13.870 -2.354 -25.730 1.00 86.62 192 GLU A N 1
ATOM 1578 C CA . GLU A 1 192 ? 14.253 -1.876 -27.064 1.00 86.62 192 GLU A CA 1
ATOM 1579 C C . GLU A 1 192 ? 15.773 -1.978 -27.269 1.00 86.62 192 GLU A C 1
ATOM 1581 O O . GLU A 1 192 ? 16.217 -2.449 -28.306 1.00 86.62 192 GLU A O 1
ATOM 1586 N N . ALA A 1 193 ? 16.574 -1.630 -26.254 1.00 84.69 193 ALA A N 1
ATOM 1587 C CA . ALA A 1 193 ? 18.029 -1.765 -26.324 1.00 84.69 193 ALA A CA 1
ATOM 1588 C C . ALA A 1 193 ? 18.509 -3.230 -26.384 1.00 84.69 193 ALA A C 1
ATOM 1590 O O . ALA A 1 193 ? 19.460 -3.522 -27.100 1.00 84.69 193 ALA A O 1
ATOM 1591 N N . GLU A 1 194 ? 17.859 -4.148 -25.657 1.00 78.62 194 GLU A N 1
ATOM 1592 C CA . GLU A 1 194 ? 18.146 -5.591 -25.740 1.00 78.62 194 GLU A CA 1
ATOM 1593 C C . GLU A 1 194 ? 17.743 -6.173 -27.111 1.00 78.62 194 GLU A C 1
ATOM 1595 O O . GLU A 1 194 ? 18.458 -7.006 -27.663 1.00 78.62 194 GLU A O 1
ATOM 1600 N N . GLU A 1 195 ? 16.630 -5.711 -27.693 1.00 70.62 195 GLU A N 1
ATOM 1601 C CA . GLU A 1 195 ? 16.191 -6.099 -29.042 1.00 70.62 195 GLU A CA 1
ATOM 1602 C C . GLU A 1 195 ? 17.120 -5.545 -30.136 1.00 70.62 195 GLU A C 1
ATOM 1604 O O . GLU A 1 195 ? 17.369 -6.228 -31.132 1.00 70.62 195 GLU A O 1
ATOM 1609 N N . ASP A 1 196 ? 17.670 -4.344 -29.939 1.00 60.66 196 ASP A N 1
ATOM 1610 C CA . ASP A 1 196 ? 18.630 -3.733 -30.857 1.00 60.66 196 ASP A CA 1
ATOM 1611 C C . ASP A 1 196 ? 19.997 -4.453 -30.823 1.00 60.66 196 ASP A C 1
ATOM 1613 O O . ASP A 1 196 ? 20.589 -4.655 -31.886 1.00 60.66 196 ASP A O 1
ATOM 1617 N N . GLU A 1 197 ? 20.470 -4.915 -29.654 1.00 54.62 197 GLU A N 1
ATOM 1618 C CA . GLU A 1 197 ? 21.715 -5.700 -29.516 1.00 54.62 197 GLU A CA 1
ATOM 1619 C C . GLU A 1 197 ? 21.626 -7.095 -30.172 1.00 54.62 197 GLU A C 1
ATOM 1621 O O . GLU A 1 197 ? 22.606 -7.555 -30.758 1.00 54.62 197 GLU A O 1
ATOM 1626 N N . ASP A 1 198 ? 20.452 -7.737 -30.168 1.00 52.38 198 ASP A N 1
ATOM 1627 C CA . ASP A 1 198 ? 20.206 -8.997 -30.897 1.00 52.38 198 ASP A CA 1
ATOM 1628 C C . ASP A 1 198 ? 19.946 -8.779 -32.407 1.00 52.38 198 ASP A C 1
ATOM 1630 O O . ASP A 1 198 ? 19.901 -9.736 -33.191 1.00 52.38 198 ASP A O 1
ATOM 1634 N N . SER A 1 199 ? 19.770 -7.522 -32.834 1.00 47.84 199 SER A N 1
ATOM 1635 C CA . SER A 1 199 ? 19.527 -7.133 -34.229 1.00 47.84 199 SER A CA 1
ATOM 1636 C C . SER A 1 199 ? 20.773 -6.633 -34.968 1.00 47.84 199 SER A C 1
ATOM 1638 O O . SER A 1 199 ? 20.689 -6.338 -36.170 1.00 47.84 199 SER A O 1
ATOM 1640 N N . GLU A 1 200 ? 21.941 -6.611 -34.309 1.00 49.94 200 GLU A N 1
ATOM 1641 C CA . GLU A 1 200 ? 23.219 -6.585 -35.017 1.00 49.94 200 GLU A CA 1
ATOM 1642 C C . GLU A 1 200 ? 23.336 -7.870 -35.842 1.00 49.94 200 GLU A C 1
ATOM 1644 O O . GLU A 1 200 ? 23.756 -8.934 -35.389 1.00 49.94 200 GLU A O 1
ATOM 1649 N N . GLN A 1 201 ? 22.897 -7.742 -37.094 1.00 45.59 201 GLN A N 1
ATOM 1650 C CA . GLN A 1 201 ? 23.193 -8.622 -38.208 1.00 45.59 201 GLN A CA 1
ATOM 1651 C C . GLN A 1 201 ? 24.584 -9.222 -38.023 1.00 45.59 201 GLN A C 1
ATOM 1653 O O . GLN A 1 201 ? 25.554 -8.479 -37.869 1.00 45.59 201 GLN A O 1
ATOM 1658 N N . GLU A 1 202 ? 24.681 -10.553 -38.118 1.00 42.62 202 GLU A N 1
ATOM 1659 C CA . GLU A 1 202 ? 25.916 -11.213 -38.525 1.00 42.62 202 GLU A CA 1
ATOM 1660 C C . GLU A 1 202 ? 26.427 -10.482 -39.772 1.00 42.62 202 GLU A C 1
ATOM 1662 O O . GLU A 1 202 ? 26.018 -10.750 -40.906 1.00 42.62 202 GLU A O 1
ATOM 1667 N N . ALA A 1 203 ? 27.314 -9.511 -39.567 1.00 45.19 203 ALA A N 1
ATOM 1668 C CA . ALA A 1 203 ? 28.161 -9.022 -40.621 1.00 45.19 203 ALA A CA 1
ATOM 1669 C C . ALA A 1 203 ? 28.868 -10.275 -41.149 1.00 45.19 203 ALA A C 1
ATOM 1671 O O . ALA A 1 203 ? 29.427 -11.027 -40.340 1.00 45.19 203 ALA A O 1
ATOM 1672 N N . PRO A 1 204 ? 28.833 -10.560 -42.464 1.00 41.34 204 PRO A N 1
ATOM 1673 C CA . PRO A 1 204 ? 29.597 -11.672 -42.992 1.00 41.34 204 PRO A CA 1
ATOM 1674 C C . PRO A 1 204 ? 31.040 -11.425 -42.575 1.00 41.34 204 PRO A C 1
ATOM 1676 O O . PRO A 1 204 ? 31.633 -10.414 -42.958 1.00 41.34 204 PRO A O 1
ATOM 1679 N N . ILE A 1 205 ? 31.562 -12.311 -41.723 1.00 44.00 205 ILE A N 1
ATOM 1680 C CA . ILE A 1 205 ? 32.941 -12.266 -41.251 1.00 44.00 205 ILE A CA 1
ATOM 1681 C C . ILE A 1 205 ? 33.791 -12.074 -42.511 1.00 44.00 205 ILE A C 1
ATOM 1683 O O . ILE A 1 205 ? 33.724 -12.927 -43.407 1.00 44.00 205 ILE A O 1
ATOM 1687 N N . PRO A 1 206 ? 34.545 -10.966 -42.654 1.00 43.66 206 PRO A N 1
ATOM 1688 C CA . PRO A 1 206 ? 35.471 -10.847 -43.761 1.00 43.66 206 PRO A CA 1
ATOM 1689 C C . PRO A 1 206 ? 36.394 -12.043 -43.620 1.00 43.66 206 PRO A C 1
ATOM 1691 O O . PRO A 1 206 ? 36.954 -12.229 -42.543 1.00 43.66 206 PRO A O 1
ATOM 1694 N N . SER A 1 207 ? 36.474 -12.871 -44.662 1.00 46.50 207 SER A N 1
ATOM 1695 C CA . SER A 1 207 ? 37.371 -14.021 -44.769 1.00 46.50 207 SER A CA 1
ATOM 1696 C C . SER A 1 207 ? 38.783 -13.605 -44.345 1.00 46.50 207 SER A C 1
ATOM 1698 O O . SER A 1 207 ? 39.594 -13.189 -45.172 1.00 46.50 207 SER A O 1
ATOM 1700 N N . ALA A 1 208 ? 39.067 -13.686 -43.047 1.00 55.53 208 ALA A N 1
ATOM 1701 C CA . ALA A 1 208 ? 40.399 -13.565 -42.511 1.00 55.53 208 ALA A CA 1
ATOM 1702 C C . ALA A 1 208 ? 41.129 -14.779 -43.062 1.00 55.53 208 ALA A C 1
ATOM 1704 O O . ALA A 1 208 ? 40.698 -15.910 -42.827 1.00 55.53 208 ALA A O 1
ATOM 1705 N N . GLU A 1 209 ? 42.151 -14.525 -43.878 1.00 57.81 209 GLU A N 1
ATOM 1706 C CA . GLU A 1 209 ? 42.987 -15.553 -44.483 1.00 57.81 209 GLU A CA 1
ATOM 1707 C C . GLU A 1 209 ? 43.310 -16.612 -43.430 1.00 57.81 209 GLU A C 1
ATOM 1709 O O . GLU A 1 209 ? 43.956 -16.342 -42.415 1.00 57.81 209 GLU A O 1
ATOM 1714 N N . GLU A 1 210 ? 42.753 -17.805 -43.639 1.00 52.81 210 GLU A N 1
ATOM 1715 C CA . GLU A 1 210 ? 42.844 -18.911 -42.702 1.00 52.81 210 GLU A CA 1
ATOM 1716 C C . GLU A 1 210 ? 44.335 -19.192 -42.478 1.00 52.81 210 GLU A C 1
ATOM 1718 O O . GLU A 1 210 ? 45.061 -19.527 -43.418 1.00 52.81 210 GLU A O 1
ATOM 1723 N N . HIS A 1 211 ? 44.810 -18.985 -41.245 1.00 52.84 211 HIS A N 1
ATOM 1724 C CA . HIS A 1 211 ? 46.226 -19.121 -40.910 1.00 52.84 211 HIS A CA 1
ATOM 1725 C C . HIS A 1 211 ? 46.711 -20.495 -41.412 1.00 52.84 211 HIS A C 1
ATOM 1727 O O . HIS A 1 211 ? 46.048 -21.495 -41.123 1.00 52.84 211 HIS A O 1
ATOM 1733 N N . PRO A 1 212 ? 47.840 -20.607 -42.140 1.00 59.72 212 PRO A N 1
ATOM 1734 C CA . PRO A 1 212 ? 48.214 -21.835 -42.857 1.00 59.72 212 PRO A CA 1
ATOM 1735 C C . PRO A 1 212 ? 48.274 -23.085 -41.962 1.00 59.72 212 PRO A C 1
ATOM 1737 O O . PRO A 1 212 ? 48.028 -24.201 -42.413 1.00 59.72 212 PRO A O 1
ATOM 1740 N N . HIS A 1 213 ? 48.516 -22.890 -40.664 1.00 58.31 213 HIS A N 1
ATOM 1741 C CA . HIS A 1 213 ? 48.460 -23.942 -39.653 1.00 58.31 213 HIS A CA 1
ATOM 1742 C C . HIS A 1 213 ? 47.037 -24.479 -39.389 1.00 58.31 213 HIS A C 1
ATOM 1744 O O . HIS A 1 213 ? 46.859 -25.680 -39.217 1.00 58.31 213 HIS A O 1
ATOM 1750 N N . ALA A 1 214 ? 46.010 -23.624 -39.370 1.00 59.78 214 ALA A N 1
ATOM 1751 C CA . ALA A 1 214 ? 44.616 -24.040 -39.187 1.00 59.78 214 ALA A CA 1
ATOM 1752 C C . ALA A 1 214 ? 44.111 -24.844 -40.395 1.00 59.78 214 ALA A C 1
ATOM 1754 O O . ALA A 1 214 ? 43.465 -25.881 -40.227 1.00 59.78 214 ALA A O 1
ATOM 1755 N N . ARG A 1 215 ? 44.510 -24.433 -41.606 1.00 66.62 215 ARG A N 1
ATOM 1756 C CA . ARG A 1 215 ? 44.235 -25.179 -42.838 1.00 66.62 215 ARG A CA 1
ATOM 1757 C C . ARG A 1 215 ? 44.883 -26.567 -42.826 1.00 66.62 215 ARG A C 1
ATOM 1759 O O . ARG A 1 215 ? 44.196 -27.550 -43.088 1.00 66.62 215 ARG A O 1
ATOM 1766 N N . ALA A 1 216 ? 46.159 -26.660 -42.444 1.00 68.19 216 ALA A N 1
ATOM 1767 C CA . ALA A 1 216 ? 46.870 -27.937 -42.355 1.00 68.19 216 ALA A CA 1
ATOM 1768 C C . ALA A 1 216 ? 46.240 -28.901 -41.331 1.00 68.19 216 ALA A C 1
ATOM 1770 O O . ALA A 1 216 ? 46.120 -30.095 -41.600 1.00 68.19 216 ALA A O 1
ATOM 1771 N N . VAL A 1 217 ? 45.782 -28.394 -40.179 1.00 68.50 217 VAL A N 1
ATOM 1772 C CA . VAL A 1 217 ? 45.104 -29.215 -39.158 1.00 68.50 217 VAL A CA 1
ATOM 1773 C C . VAL A 1 217 ? 43.755 -29.729 -39.664 1.00 68.50 217 VAL A C 1
ATOM 1775 O O . VAL A 1 217 ? 43.418 -30.891 -39.437 1.00 68.50 217 VAL A O 1
ATOM 1778 N N . ARG A 1 218 ? 42.993 -28.901 -40.389 1.00 71.12 218 ARG A N 1
ATOM 1779 C CA . ARG A 1 218 ? 41.700 -29.311 -40.947 1.00 71.12 218 ARG A CA 1
ATOM 1780 C C . ARG A 1 218 ? 41.865 -30.333 -42.072 1.00 71.12 218 ARG A C 1
ATOM 1782 O O . ARG A 1 218 ? 41.148 -31.328 -42.089 1.00 71.12 218 ARG A O 1
ATOM 1789 N N . GLU A 1 219 ? 42.827 -30.127 -42.969 1.00 74.25 219 GLU A N 1
ATOM 1790 C CA . GLU A 1 219 ? 43.146 -31.082 -44.039 1.00 74.25 219 GLU A CA 1
ATOM 1791 C C . GLU A 1 219 ? 43.644 -32.422 -43.463 1.00 74.25 219 GLU A C 1
ATOM 1793 O O . GLU A 1 219 ? 43.183 -33.476 -43.899 1.00 74.25 219 GLU A O 1
ATOM 1798 N N . ALA A 1 220 ? 44.475 -32.404 -42.413 1.00 70.62 220 ALA A N 1
ATOM 1799 C CA . ALA A 1 220 ? 44.905 -33.621 -41.719 1.00 70.62 220 ALA A CA 1
ATOM 1800 C C . ALA A 1 220 ? 43.743 -34.356 -41.023 1.00 70.62 220 ALA A C 1
ATOM 1802 O O . ALA A 1 220 ? 43.673 -35.583 -41.072 1.00 70.62 220 ALA A O 1
ATOM 1803 N N . ALA A 1 221 ? 42.806 -33.625 -40.409 1.00 69.00 221 ALA A N 1
ATOM 1804 C CA . ALA A 1 221 ? 41.628 -34.216 -39.774 1.00 69.00 221 ALA A CA 1
ATOM 1805 C C . ALA A 1 221 ? 40.667 -34.849 -40.798 1.00 69.00 221 ALA A C 1
ATOM 1807 O O . ALA A 1 221 ? 40.120 -35.924 -40.549 1.00 69.00 221 ALA A O 1
ATOM 1808 N N . VAL A 1 222 ? 40.496 -34.218 -41.965 1.00 75.75 222 VAL A N 1
ATOM 1809 C CA . VAL A 1 222 ? 39.698 -34.772 -43.071 1.00 75.75 222 VAL A CA 1
ATOM 1810 C C . VAL A 1 222 ? 40.368 -36.016 -43.651 1.00 75.75 222 VAL A C 1
ATOM 1812 O O . VAL A 1 222 ? 39.688 -37.020 -43.859 1.00 75.75 222 VAL A O 1
ATOM 1815 N N . GLN A 1 223 ? 41.689 -35.995 -43.848 1.00 73.62 223 GLN A N 1
ATOM 1816 C CA . GLN A 1 223 ? 42.422 -37.164 -44.331 1.00 73.62 223 GLN A CA 1
ATOM 1817 C C . GLN A 1 223 ? 42.327 -38.332 -43.340 1.00 73.62 223 GLN A C 1
ATOM 1819 O O . GLN A 1 223 ? 42.018 -39.447 -43.747 1.00 73.62 223 GLN A O 1
ATOM 1824 N N . TYR A 1 224 ? 42.468 -38.071 -42.036 1.00 71.06 224 TYR A N 1
ATOM 1825 C CA . TYR A 1 224 ? 42.287 -39.090 -41.001 1.00 71.06 224 TYR A CA 1
ATOM 1826 C C . TYR A 1 224 ? 40.877 -39.702 -41.024 1.00 71.06 224 TYR A C 1
ATOM 1828 O O . TYR A 1 224 ? 40.728 -40.918 -40.921 1.00 71.06 224 TYR A O 1
ATOM 1836 N N . ALA A 1 225 ? 39.835 -38.883 -41.200 1.00 67.31 225 ALA A N 1
ATOM 1837 C CA . ALA A 1 225 ? 38.460 -39.369 -41.292 1.00 67.31 225 ALA A CA 1
ATOM 1838 C C . ALA A 1 225 ? 38.220 -40.222 -42.553 1.00 67.31 225 ALA A C 1
ATOM 1840 O O . ALA A 1 225 ? 37.543 -41.250 -42.484 1.00 67.31 225 ALA A O 1
ATOM 1841 N N . LEU A 1 226 ? 38.798 -39.834 -43.693 1.00 72.62 226 LEU A N 1
ATOM 1842 C CA . LEU A 1 226 ? 38.716 -40.600 -44.940 1.00 72.62 226 LEU A CA 1
ATOM 1843 C C . LEU A 1 226 ? 39.489 -41.924 -44.852 1.00 72.62 226 LEU A C 1
ATOM 1845 O O . LEU A 1 226 ? 38.976 -42.961 -45.280 1.00 72.62 226 LEU A O 1
ATOM 1849 N N . ASP A 1 227 ? 40.670 -41.920 -44.235 1.00 70.06 227 ASP A N 1
ATOM 1850 C CA . ASP A 1 227 ? 41.476 -43.123 -44.015 1.00 70.06 227 ASP A CA 1
ATOM 1851 C C . ASP A 1 227 ? 40.785 -44.086 -43.033 1.00 70.06 227 ASP A C 1
ATOM 1853 O O . ASP A 1 227 ? 40.782 -45.303 -43.240 1.00 70.06 227 ASP A O 1
ATOM 1857 N N . PHE A 1 228 ? 40.114 -43.556 -42.006 1.00 63.34 228 PHE A N 1
ATOM 1858 C CA . PHE A 1 228 ? 39.327 -44.350 -41.060 1.00 63.34 228 PHE A CA 1
ATOM 1859 C C . PHE A 1 228 ? 38.119 -45.027 -41.732 1.00 63.34 228 PHE A C 1
ATOM 1861 O O . PHE A 1 228 ? 37.850 -46.207 -41.493 1.00 63.34 228 PHE A O 1
ATOM 1868 N N . LEU A 1 229 ? 37.422 -44.323 -42.630 1.00 62.12 229 LEU A N 1
ATOM 1869 C CA . LEU A 1 229 ? 36.309 -44.881 -43.410 1.00 62.12 229 LEU A CA 1
ATOM 1870 C C . LEU A 1 229 ? 36.785 -45.913 -44.449 1.00 62.12 229 LEU A C 1
ATOM 1872 O O . LEU A 1 229 ? 36.128 -46.936 -44.659 1.00 62.12 229 LEU A O 1
ATOM 1876 N N . SER A 1 230 ? 37.958 -45.696 -45.049 1.00 60.81 230 SER A N 1
ATOM 1877 C CA . SER A 1 230 ? 38.620 -46.650 -45.949 1.00 60.81 230 SER A CA 1
ATOM 1878 C C . SER A 1 230 ? 38.974 -47.966 -45.235 1.00 60.81 230 SER A C 1
ATOM 1880 O O . SER A 1 230 ? 38.663 -49.058 -45.730 1.00 60.81 230 SER A O 1
ATOM 1882 N N . LEU A 1 231 ? 39.517 -47.885 -44.016 1.00 57.31 231 LEU A N 1
ATOM 1883 C CA . LEU A 1 231 ? 39.823 -49.053 -43.182 1.00 57.31 231 LEU A CA 1
ATOM 1884 C C . LEU A 1 231 ? 38.561 -49.822 -42.756 1.00 57.31 231 LEU A C 1
ATOM 1886 O O . LEU A 1 231 ? 38.572 -51.054 -42.763 1.00 57.31 231 LEU A O 1
ATOM 1890 N N . GLN A 1 232 ? 37.447 -49.135 -42.470 1.00 55.59 232 GLN A N 1
ATOM 1891 C CA . GLN A 1 232 ? 36.166 -49.799 -42.185 1.00 55.59 232 GLN A CA 1
ATOM 1892 C C . GLN A 1 232 ? 35.561 -50.500 -43.412 1.00 55.59 232 GLN A C 1
ATOM 1894 O O . GLN A 1 232 ? 34.972 -51.572 -43.273 1.00 55.59 232 GLN A O 1
ATOM 1899 N N . SER A 1 233 ? 35.760 -49.963 -44.621 1.00 55.38 233 SER A N 1
ATOM 1900 C CA . SER A 1 233 ? 35.297 -50.605 -45.862 1.00 55.38 233 SER A CA 1
ATOM 1901 C C . SER A 1 233 ? 36.075 -51.882 -46.224 1.00 55.38 233 SER A C 1
ATOM 1903 O O . SER A 1 233 ? 35.559 -52.749 -46.931 1.00 55.38 233 SER A O 1
ATOM 1905 N N . SER A 1 234 ? 37.289 -52.036 -45.684 1.00 54.03 234 SER A N 1
ATOM 1906 C CA . SER A 1 234 ? 38.149 -53.209 -45.886 1.00 54.03 234 SER A CA 1
ATOM 1907 C C . SER A 1 234 ? 37.804 -54.379 -44.952 1.00 54.03 234 SER A C 1
ATOM 1909 O O . SER A 1 234 ? 38.154 -55.517 -45.244 1.00 54.03 234 SER A O 1
ATOM 1911 N N . PHE A 1 235 ? 37.068 -54.125 -43.862 1.00 49.94 235 PHE A N 1
ATOM 1912 C CA . PHE A 1 235 ? 36.566 -55.156 -42.940 1.00 49.94 235 PHE A CA 1
ATOM 1913 C C . PHE A 1 235 ? 35.251 -55.818 -43.405 1.00 49.94 235 PHE A C 1
ATOM 1915 O O . PHE A 1 235 ? 34.815 -56.793 -42.798 1.00 49.94 235 PHE A O 1
ATOM 1922 N N . PHE A 1 236 ? 34.630 -55.323 -44.486 1.00 47.88 236 PHE A N 1
ATOM 1923 C CA . PHE A 1 236 ? 33.349 -55.808 -45.030 1.00 47.88 236 PHE A CA 1
ATOM 1924 C C . PHE A 1 236 ? 33.455 -56.452 -46.428 1.00 47.88 236 PHE A C 1
ATOM 1926 O O . PHE A 1 236 ? 32.453 -56.589 -47.130 1.00 47.88 236 PHE A O 1
ATOM 1933 N N . ARG A 1 237 ? 34.653 -56.887 -46.836 1.00 43.03 237 ARG A N 1
ATOM 1934 C CA . ARG A 1 237 ? 34.850 -57.775 -47.994 1.00 43.03 237 ARG A CA 1
ATOM 1935 C C . ARG A 1 237 ? 35.363 -59.137 -47.519 1.00 43.03 237 ARG A C 1
ATOM 1937 O O . ARG A 1 237 ? 36.563 -59.312 -47.329 1.00 43.03 237 ARG A O 1
ATOM 1944 N N . ILE A 1 238 ? 34.423 -60.059 -47.301 1.00 45.84 238 ILE A N 1
ATOM 1945 C CA . ILE A 1 238 ? 34.633 -61.509 -47.454 1.00 45.84 238 ILE A CA 1
ATOM 1946 C C . ILE A 1 238 ? 34.636 -61.806 -48.954 1.00 45.84 238 ILE A C 1
ATOM 1948 O O . ILE A 1 238 ? 33.791 -61.199 -49.653 1.00 45.84 238 ILE A O 1
#